Protein AF-A0A3N5NU29-F1 (afdb_monomer)

Secondary structure (DSSP, 8-state):
------PPPTTTT-EEEE---TTHHHHHHHHHHHTT-EEEEEE-TTT-SGGGGPSPEETTEEHHHHHH-TTEEEEE--TTSHHHHHHHHHHHHH-SEEEE-SSTTHHHHTT--HHHHHHH-TT-EEEE--SS-SSSTTTTS---HHHHHHHTTTTTTSS-TTT-S---SS-HHHHHHHHHHHHHHHHHHHHHHHHS-----------PPP-

Mean predicted aligned error: 6.23 Å

Foldseek 3Di:
DDPDPPPQFPQAPAEEEQQEAQFLRLQLQVVSLVSHYAYEYEAAPPCGHPQQPPDDDDPSGHPRCVVRHPSYDYDYADLQDPVSVVVVLVSLLSHQEYEYEDQACPVVVSVCDPVSSCVSPQNHEYEYEAQQFNDDDCSRPHRFLVVSCVVVCVQQVDDDPVVGRDDDPDSVLSVVSSVVRNVQSVVQVVVCVVPVGGYDYDTPDNPDDDD

Radius of gyration: 18.43 Å; Cα contacts (8 Å, |Δi|>4): 360; chains: 1; bounding box: 53×52×52 Å

Nearest PDB structures (foldseek):
  9br6-assembly1_A  TM=9.658E-01  e=1.787E-24  Homo sapiens
  9br7-assembly1_A  TM=9.680E-01  e=2.483E-23  Homo sapiens
  4hl6-assembly3_E  TM=9.775E-01  e=2.858E-22  Escherichia coli K-12
  1pt8-assembly1_B  TM=9.560E-01  e=5.102E-21  unclassified
  2vjn-assembly1_B  TM=9.572E-01  e=6.253E-20  Oxalobacter formigenes

Structure (mmCIF, N/CA/C/O backbone):
data_AF-A0A3N5NU29-F1
#
_entry.id   AF-A0A3N5NU29-F1
#
loop_
_atom_site.group_PDB
_atom_site.id
_atom_site.type_symbol
_atom_site.label_atom_id
_atom_site.label_alt_id
_atom_site.label_comp_id
_atom_site.label_asym_id
_atom_site.label_entity_id
_atom_site.label_seq_id
_atom_site.pdbx_PDB_ins_code
_atom_site.Cartn_x
_atom_site.Cartn_y
_atom_site.Cartn_z
_atom_site.occupancy
_atom_site.B_iso_or_equiv
_atom_site.auth_seq_id
_atom_site.auth_comp_id
_atom_site.auth_asym_id
_atom_site.auth_atom_id
_atom_site.pdbx_PDB_model_num
ATOM 1 N N . MET A 1 1 ? 16.295 -27.884 25.443 1.00 40.88 1 MET A N 1
ATOM 2 C CA . MET A 1 1 ? 16.156 -26.566 24.791 1.00 40.88 1 MET A CA 1
ATOM 3 C C . MET A 1 1 ? 14.750 -26.070 25.068 1.00 40.88 1 MET A C 1
ATOM 5 O O . MET A 1 1 ? 13.807 -26.567 24.472 1.00 40.88 1 MET A O 1
ATOM 9 N N . THR A 1 2 ? 14.586 -25.203 26.060 1.00 42.06 2 THR A N 1
ATOM 10 C CA . THR A 1 2 ? 13.304 -24.555 26.357 1.00 42.06 2 THR A CA 1
ATOM 11 C C . THR A 1 2 ? 13.006 -23.572 25.229 1.00 42.06 2 THR A C 1
ATOM 13 O O . THR A 1 2 ? 13.771 -22.629 25.041 1.00 42.06 2 THR A O 1
ATOM 16 N N . GLN A 1 3 ? 11.953 -23.815 24.443 1.00 43.44 3 GLN A N 1
ATOM 17 C CA . GLN A 1 3 ? 11.457 -22.819 23.495 1.00 43.44 3 GLN A CA 1
ATOM 18 C C . GLN A 1 3 ? 11.064 -21.578 24.295 1.00 43.44 3 GLN A C 1
ATOM 20 O O . GLN A 1 3 ? 10.175 -21.641 25.144 1.00 43.44 3 GLN A O 1
ATOM 25 N N . SER A 1 4 ? 11.755 -20.464 24.060 1.00 49.28 4 SER A N 1
ATOM 26 C CA . SER A 1 4 ? 11.263 -19.157 24.482 1.00 49.28 4 SER A CA 1
ATOM 27 C C . SER A 1 4 ? 9.854 -18.982 23.905 1.00 49.28 4 SER A C 1
ATOM 29 O O . SER A 1 4 ? 9.658 -19.335 22.737 1.00 49.28 4 SER A O 1
ATOM 31 N N . PRO A 1 5 ? 8.870 -18.481 24.677 1.00 52.72 5 PRO A N 1
ATOM 32 C CA . PRO A 1 5 ? 7.552 -18.189 24.131 1.00 52.72 5 PRO A CA 1
ATOM 33 C C . PRO A 1 5 ? 7.750 -17.306 22.903 1.00 52.72 5 PRO A C 1
ATOM 35 O O . PRO A 1 5 ? 8.470 -16.308 22.975 1.00 52.72 5 PRO A O 1
ATOM 38 N N . THR A 1 6 ? 7.205 -17.726 21.761 1.00 60.16 6 THR A N 1
ATOM 39 C CA . THR A 1 6 ? 7.324 -16.984 20.507 1.00 60.16 6 THR A CA 1
ATOM 40 C C . THR A 1 6 ? 6.703 -15.618 20.758 1.00 60.16 6 THR A C 1
ATOM 42 O O . THR A 1 6 ? 5.485 -15.508 20.895 1.00 60.16 6 THR A O 1
ATOM 45 N N . ALA A 1 7 ? 7.542 -14.599 20.947 1.00 69.25 7 ALA A N 1
ATOM 46 C CA . ALA A 1 7 ? 7.066 -13.254 21.211 1.00 69.25 7 ALA A CA 1
ATOM 47 C C . ALA A 1 7 ? 6.129 -12.861 20.065 1.00 69.25 7 ALA A C 1
ATOM 49 O O . ALA A 1 7 ? 6.466 -13.071 18.897 1.00 69.25 7 ALA A O 1
ATOM 50 N N . ALA A 1 8 ? 4.941 -12.354 20.403 1.00 83.12 8 ALA A N 1
ATOM 51 C CA . ALA A 1 8 ? 4.002 -11.865 19.406 1.00 83.12 8 ALA A CA 1
ATOM 52 C C . ALA A 1 8 ? 4.722 -10.863 18.489 1.00 83.12 8 ALA A C 1
ATOM 54 O O . ALA A 1 8 ? 5.505 -10.036 18.964 1.00 83.12 8 ALA A O 1
ATOM 55 N N . LEU A 1 9 ? 4.491 -10.965 17.178 1.00 93.69 9 LEU A N 1
ATOM 56 C CA . LEU A 1 9 ? 5.118 -10.066 16.213 1.00 93.69 9 LEU A CA 1
ATOM 57 C C . LEU A 1 9 ? 4.708 -8.605 16.494 1.00 93.69 9 LEU A C 1
ATOM 59 O O . LEU A 1 9 ? 3.601 -8.386 17.000 1.00 93.69 9 LEU A O 1
ATOM 63 N N . PRO A 1 10 ? 5.543 -7.604 16.153 1.00 94.50 10 PRO A N 1
ATOM 64 C CA . PRO A 1 10 ? 5.350 -6.220 16.593 1.00 94.50 10 PRO A CA 1
ATOM 65 C C . PRO A 1 10 ? 4.011 -5.577 16.213 1.00 94.50 10 PRO A C 1
ATOM 67 O O . PRO A 1 10 ? 3.555 -4.686 16.923 1.00 94.50 10 PRO A O 1
ATOM 70 N N . LEU A 1 11 ? 3.381 -6.009 15.114 1.00 96.56 11 LEU A N 1
ATOM 71 C CA . LEU A 1 11 ? 2.086 -5.492 14.655 1.00 96.56 11 LEU A CA 1
ATOM 72 C C . LEU A 1 11 ? 0.916 -6.444 14.934 1.00 96.56 11 LEU A C 1
ATOM 74 O O . LEU A 1 11 ? -0.165 -6.271 14.371 1.00 96.56 11 LEU A O 1
ATOM 78 N N . THR A 1 12 ? 1.104 -7.442 15.800 1.00 96.31 12 THR A N 1
ATOM 79 C CA . THR A 1 12 ? 0.014 -8.335 16.214 1.00 96.31 12 THR A CA 1
ATOM 80 C C . THR A 1 12 ? -1.141 -7.517 16.793 1.00 96.31 12 THR A C 1
ATOM 82 O O . THR A 1 12 ? -0.951 -6.715 17.705 1.00 96.31 12 THR A O 1
ATOM 85 N N . GLY A 1 13 ? -2.348 -7.735 16.265 1.00 94.75 13 GLY A N 1
ATOM 86 C CA . GLY A 1 13 ? -3.557 -7.002 16.652 1.00 94.75 13 GLY A CA 1
ATOM 87 C C . GLY A 1 13 ? -3.849 -5.756 15.810 1.00 94.75 13 GLY A C 1
ATOM 88 O O . GLY A 1 13 ? -4.929 -5.194 15.956 1.00 94.75 13 GLY A O 1
ATOM 89 N N . LEU A 1 14 ? -2.946 -5.351 14.909 1.00 96.44 14 LEU A N 1
ATOM 90 C CA . LEU A 1 14 ? -3.200 -4.288 13.936 1.00 96.44 14 LEU A CA 1
ATOM 91 C C . LEU A 1 14 ? -3.999 -4.836 12.747 1.00 96.44 14 LEU A C 1
ATOM 93 O O . LEU A 1 14 ? -3.547 -5.781 12.098 1.00 96.44 14 LEU A O 1
ATOM 97 N N . ARG A 1 15 ? -5.136 -4.221 12.408 1.00 98.44 15 ARG A N 1
ATOM 98 C CA . ARG A 1 15 ? -5.937 -4.584 11.223 1.00 98.44 15 ARG A CA 1
ATOM 99 C C . ARG A 1 15 ? -5.761 -3.585 10.081 1.00 98.44 15 ARG A C 1
ATOM 101 O O . ARG A 1 15 ? -6.006 -2.389 10.247 1.00 98.44 15 ARG A O 1
ATOM 108 N N . VAL A 1 16 ? -5.403 -4.084 8.899 1.00 98.69 16 VAL A N 1
ATOM 109 C CA . VAL A 1 16 ? -5.147 -3.291 7.689 1.00 98.69 16 VAL A CA 1
ATOM 110 C C . VAL A 1 16 ? -6.130 -3.675 6.585 1.00 98.69 16 VAL A C 1
ATOM 112 O O . VAL A 1 16 ? -6.195 -4.838 6.183 1.00 98.69 16 VAL A O 1
ATOM 115 N N . LEU A 1 17 ? -6.854 -2.689 6.057 1.00 98.56 17 LEU A N 1
ATOM 116 C CA . LEU A 1 17 ? -7.616 -2.822 4.817 1.00 98.56 17 LEU A CA 1
ATOM 117 C C . LEU A 1 17 ? -6.718 -2.463 3.637 1.00 98.56 17 LEU A C 1
ATOM 119 O O . LEU A 1 17 ? -6.228 -1.338 3.528 1.00 98.56 17 LEU A O 1
ATOM 123 N N . ASP A 1 18 ? -6.499 -3.434 2.763 1.00 98.62 18 ASP A N 1
ATOM 124 C CA . ASP A 1 18 ? -5.635 -3.330 1.598 1.00 98.62 18 ASP A CA 1
ATOM 125 C C . ASP A 1 18 ? -6.491 -3.222 0.328 1.00 98.62 18 ASP A C 1
ATOM 127 O O . ASP A 1 18 ? -6.947 -4.228 -0.209 1.00 98.62 18 ASP A O 1
ATOM 131 N N . PHE A 1 19 ? -6.695 -1.999 -0.163 1.00 97.50 19 PHE A N 1
ATOM 132 C CA . PHE A 1 19 ? -7.342 -1.726 -1.455 1.00 97.50 19 PHE A CA 1
ATOM 133 C C . PHE A 1 19 ? -6.330 -1.605 -2.599 1.00 97.50 19 PHE A C 1
ATOM 135 O O . PHE A 1 19 ? -6.629 -1.078 -3.674 1.00 97.50 19 PHE A O 1
ATOM 142 N N . THR A 1 20 ? -5.085 -1.993 -2.352 1.00 97.56 20 THR A N 1
ATOM 143 C CA . THR A 1 20 ? -3.997 -1.714 -3.271 1.00 97.56 20 THR A CA 1
ATOM 144 C C . THR A 1 20 ? -3.896 -2.757 -4.373 1.00 97.56 20 THR A C 1
ATOM 146 O O . THR A 1 20 ? -4.345 -3.898 -4.232 1.00 97.56 20 THR A O 1
ATOM 149 N N . ARG A 1 21 ? -3.276 -2.357 -5.484 1.00 95.38 21 ARG A N 1
ATOM 150 C CA . ARG A 1 21 ? -3.055 -3.185 -6.674 1.00 95.38 21 ARG A CA 1
ATOM 151 C C . ARG A 1 21 ? -1.628 -3.048 -7.193 1.00 95.38 21 ARG A C 1
ATOM 153 O O . ARG A 1 21 ? -0.938 -2.075 -6.871 1.00 95.38 21 ARG A O 1
ATOM 160 N N . VAL A 1 22 ? -1.201 -3.973 -8.045 1.00 95.38 22 VAL A N 1
ATOM 161 C CA . VAL A 1 22 ? 0.108 -3.937 -8.718 1.00 95.38 22 VAL A CA 1
ATOM 162 C C . VAL A 1 22 ? 1.278 -4.184 -7.760 1.00 95.38 22 VAL A C 1
ATOM 164 O O . VAL A 1 22 ? 1.517 -5.332 -7.399 1.00 95.38 22 VAL A O 1
ATOM 167 N N . LEU A 1 23 ? 2.030 -3.157 -7.349 1.00 96.56 23 LEU A N 1
ATOM 168 C CA . LEU A 1 23 ? 3.301 -3.369 -6.645 1.00 96.56 23 LEU A CA 1
ATOM 169 C C . LEU A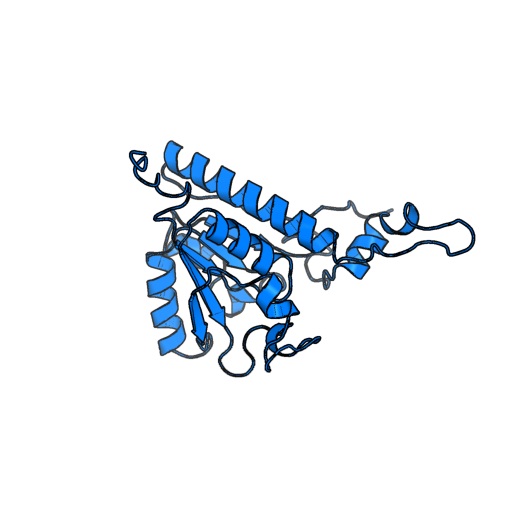 1 23 ? 3.484 -2.511 -5.396 1.00 96.56 23 LEU A C 1
ATOM 171 O O . LEU A 1 23 ? 3.584 -3.064 -4.305 1.00 96.56 23 LEU A O 1
ATOM 175 N N . ALA A 1 24 ? 3.519 -1.181 -5.526 1.00 96.50 24 ALA A N 1
ATOM 176 C CA . ALA A 1 24 ? 3.899 -0.304 -4.412 1.00 96.50 24 ALA A CA 1
ATOM 177 C C . ALA A 1 24 ? 3.011 -0.490 -3.169 1.00 96.50 24 ALA A C 1
ATOM 179 O O . ALA A 1 24 ? 3.500 -0.639 -2.050 1.00 96.50 24 ALA A O 1
ATOM 180 N N . GLY A 1 25 ? 1.693 -0.513 -3.368 1.00 97.56 25 GLY A N 1
ATOM 181 C CA . GLY A 1 25 ? 0.751 -0.758 -2.284 1.00 97.56 25 GLY A CA 1
ATOM 182 C C . GLY A 1 25 ? 0.769 -2.206 -1.786 1.00 97.56 25 GLY A C 1
ATOM 183 O O . GLY A 1 25 ? 0.946 -2.394 -0.580 1.00 97.56 25 GLY A O 1
ATOM 184 N N . PRO A 1 26 ? 0.697 -3.229 -2.667 1.00 98.44 26 PRO A N 1
ATOM 185 C CA . PRO A 1 26 ? 0.719 -4.614 -2.217 1.00 98.44 26 PRO A CA 1
ATOM 186 C C . PRO A 1 26 ? 1.984 -4.981 -1.442 1.00 98.44 26 PRO A C 1
ATOM 188 O O . PRO A 1 26 ? 1.888 -5.681 -0.436 1.00 98.44 26 PRO A O 1
ATOM 191 N N . MET A 1 27 ? 3.146 -4.464 -1.850 1.00 98.50 27 MET A N 1
ATOM 192 C CA . MET A 1 27 ? 4.401 -4.636 -1.121 1.00 98.50 27 MET A CA 1
ATOM 193 C C . MET A 1 27 ? 4.350 -3.962 0.255 1.00 98.50 27 MET A C 1
ATOM 195 O O . MET A 1 27 ? 4.791 -4.562 1.231 1.00 98.50 27 MET A O 1
ATOM 199 N N . CYS A 1 28 ? 3.788 -2.752 0.359 1.00 98.56 28 CYS A N 1
ATOM 200 C CA . CYS A 1 28 ? 3.625 -2.060 1.640 1.00 98.56 28 CYS A CA 1
ATOM 201 C C . CYS A 1 28 ? 2.802 -2.900 2.626 1.00 98.56 28 CYS A C 1
ATOM 203 O O . CYS A 1 28 ? 3.257 -3.183 3.735 1.00 98.56 28 CYS A O 1
ATOM 205 N N . THR A 1 29 ? 1.619 -3.356 2.217 1.00 98.75 29 THR A N 1
ATOM 206 C CA . THR A 1 29 ? 0.726 -4.125 3.095 1.00 98.75 29 THR A CA 1
ATOM 207 C C . THR A 1 29 ? 1.257 -5.526 3.376 1.00 98.75 29 THR A C 1
ATOM 209 O O . THR A 1 29 ? 1.107 -6.015 4.491 1.00 98.75 29 THR A O 1
ATOM 212 N N . MET A 1 30 ? 1.950 -6.153 2.421 1.00 98.75 30 MET A N 1
ATOM 213 C CA . MET A 1 30 ? 2.655 -7.416 2.649 1.00 98.75 30 MET A CA 1
ATOM 214 C C . MET A 1 30 ? 3.721 -7.275 3.738 1.00 98.75 30 MET A C 1
ATOM 216 O O . MET A 1 30 ? 3.775 -8.114 4.629 1.00 98.75 30 MET A O 1
ATOM 220 N N . LEU A 1 31 ? 4.536 -6.215 3.709 1.00 98.62 31 LEU A N 1
ATOM 221 C CA . LEU A 1 31 ? 5.552 -5.981 4.741 1.00 98.62 31 LEU A CA 1
ATOM 222 C C . LEU A 1 31 ? 4.920 -5.742 6.121 1.00 98.62 31 LEU A C 1
ATOM 224 O O . LEU A 1 31 ? 5.449 -6.216 7.123 1.00 98.62 31 LEU A O 1
ATOM 228 N N . LEU A 1 32 ? 3.769 -5.063 6.193 1.00 98.62 32 LEU A N 1
ATOM 229 C CA . LEU A 1 32 ? 2.999 -4.955 7.441 1.00 98.62 32 LEU A CA 1
ATOM 230 C C . LEU A 1 32 ? 2.514 -6.332 7.929 1.00 98.62 32 LEU A C 1
ATOM 232 O O . LEU A 1 32 ? 2.602 -6.622 9.122 1.00 98.62 32 LEU A O 1
ATOM 236 N N . GLY A 1 33 ? 2.056 -7.192 7.016 1.00 98.44 33 GLY A N 1
ATOM 237 C CA . GLY A 1 33 ? 1.662 -8.571 7.316 1.00 98.44 33 GLY A CA 1
ATOM 238 C C . GLY A 1 33 ? 2.830 -9.437 7.794 1.00 98.44 33 GLY A C 1
ATOM 239 O O . GLY A 1 33 ? 2.693 -10.160 8.777 1.00 98.44 33 GLY A O 1
ATOM 240 N N . ASP A 1 34 ? 4.007 -9.301 7.175 1.00 98.19 34 ASP A N 1
ATOM 241 C CA . ASP A 1 34 ? 5.251 -9.956 7.610 1.00 98.19 34 ASP A CA 1
ATOM 242 C C . ASP A 1 34 ? 5.644 -9.543 9.045 1.00 98.19 34 ASP A C 1
ATOM 244 O O . ASP A 1 34 ? 6.246 -10.325 9.778 1.00 98.19 34 ASP A O 1
ATOM 248 N N . MET A 1 35 ? 5.263 -8.333 9.474 1.00 98.06 35 MET A N 1
ATOM 249 C CA . MET A 1 35 ? 5.446 -7.828 10.842 1.00 98.06 35 MET A CA 1
ATOM 250 C C . MET A 1 35 ? 4.282 -8.167 11.795 1.00 98.06 35 MET A C 1
ATOM 252 O O . MET A 1 35 ? 4.286 -7.715 12.942 1.00 98.06 35 MET A O 1
ATOM 256 N N . GLY A 1 36 ? 3.307 -8.971 11.357 1.00 97.69 36 GLY A N 1
ATOM 257 C CA . GLY A 1 36 ? 2.234 -9.525 12.189 1.00 97.69 36 GLY A CA 1
ATOM 258 C C . GLY A 1 36 ? 0.868 -8.849 12.080 1.00 97.69 36 GLY A C 1
ATOM 259 O O . GLY A 1 36 ? -0.042 -9.240 12.811 1.00 97.69 36 GLY A O 1
ATOM 260 N N . ALA A 1 37 ? 0.700 -7.857 11.203 1.00 98.38 37 ALA A N 1
ATOM 261 C CA . ALA A 1 37 ? -0.599 -7.220 11.003 1.00 98.38 37 ALA A CA 1
ATOM 262 C C . ALA A 1 37 ? -1.589 -8.161 10.291 1.00 98.38 37 ALA A C 1
ATOM 264 O O . ALA A 1 37 ? -1.222 -8.920 9.392 1.00 98.38 37 ALA A O 1
ATOM 265 N N . GLU A 1 38 ? -2.870 -8.077 10.643 1.00 98.62 38 GLU A N 1
ATOM 266 C CA . GLU A 1 38 ? -3.941 -8.728 9.892 1.00 98.62 38 GLU A CA 1
ATOM 267 C C . GLU A 1 38 ? -4.240 -7.917 8.630 1.00 98.62 38 GLU A C 1
ATOM 269 O O . GLU A 1 38 ? -4.809 -6.827 8.704 1.00 98.62 38 GLU A O 1
ATOM 274 N N . ILE A 1 39 ? -3.883 -8.460 7.466 1.00 98.81 39 ILE A N 1
ATOM 275 C CA . ILE A 1 39 ? -4.137 -7.814 6.177 1.00 98.81 39 ILE A CA 1
ATOM 276 C C . ILE A 1 39 ? -5.389 -8.406 5.529 1.00 98.81 39 ILE A C 1
ATOM 278 O O . ILE A 1 39 ? -5.437 -9.606 5.238 1.00 98.81 39 ILE A O 1
ATOM 282 N N . ILE A 1 40 ? -6.377 -7.555 5.259 1.00 98.69 40 ILE A N 1
ATOM 283 C CA . ILE A 1 40 ? -7.594 -7.888 4.512 1.00 98.69 40 ILE A CA 1
ATOM 284 C C . ILE A 1 40 ? -7.518 -7.177 3.160 1.00 98.69 40 ILE A C 1
ATOM 286 O O . ILE A 1 40 ? -7.749 -5.972 3.069 1.00 98.69 40 ILE A O 1
ATOM 290 N N . LYS A 1 41 ? -7.163 -7.923 2.113 1.00 98.62 41 LYS A N 1
ATOM 291 C CA . LYS A 1 41 ? -7.101 -7.433 0.736 1.00 98.62 41 LYS A CA 1
ATOM 292 C C . LYS A 1 41 ? -8.496 -7.421 0.126 1.00 98.62 41 LYS A C 1
ATOM 294 O O . LYS A 1 41 ? -9.122 -8.472 0.001 1.00 98.62 41 LYS A O 1
ATOM 299 N N . ILE A 1 42 ? -8.953 -6.228 -0.236 1.00 98.00 42 ILE A N 1
ATOM 300 C CA . ILE A 1 42 ? -10.236 -5.986 -0.887 1.00 98.00 42 ILE A CA 1
ATOM 301 C C . ILE A 1 42 ? -10.004 -5.998 -2.392 1.00 98.00 42 ILE A C 1
ATOM 303 O O . ILE A 1 42 ? -9.245 -5.184 -2.919 1.00 98.00 42 ILE A O 1
ATOM 307 N N . GLU A 1 43 ? -10.643 -6.935 -3.079 1.00 97.06 43 GLU A N 1
ATOM 308 C CA . GLU A 1 43 ? -10.447 -7.164 -4.507 1.00 97.06 43 GLU A CA 1
ATOM 309 C C . GLU A 1 43 ? -11.738 -6.956 -5.300 1.00 97.06 43 GLU A C 1
ATOM 311 O O . GLU A 1 43 ? -12.844 -7.141 -4.783 1.00 97.06 43 GLU A O 1
ATOM 316 N N . ASP A 1 44 ? -11.587 -6.560 -6.565 1.00 93.31 44 ASP A N 1
ATOM 317 C CA . ASP A 1 44 ? -12.710 -6.472 -7.493 1.00 93.31 44 ASP A CA 1
ATOM 318 C C . ASP A 1 44 ? -13.258 -7.887 -7.777 1.00 93.31 44 ASP A C 1
ATOM 320 O O . ASP A 1 44 ? -12.465 -8.789 -8.055 1.00 93.31 44 ASP A O 1
ATOM 324 N N . PRO A 1 45 ? -14.581 -8.127 -7.699 1.00 94.25 45 PRO A N 1
ATOM 325 C CA . PRO A 1 45 ? -15.137 -9.462 -7.916 1.00 94.25 45 PRO A CA 1
ATOM 326 C C . PRO A 1 45 ? -14.978 -10.021 -9.328 1.00 94.25 45 PRO A C 1
ATOM 328 O O . PRO A 1 45 ? -15.080 -11.237 -9.488 1.00 94.25 45 PRO A O 1
ATOM 331 N N . ALA A 1 46 ? -14.785 -9.172 -10.339 1.00 91.81 46 ALA A N 1
ATOM 332 C CA . ALA A 1 46 ? -14.621 -9.622 -11.714 1.00 91.81 46 ALA A CA 1
ATOM 333 C C . ALA A 1 46 ? -13.184 -10.090 -11.966 1.00 91.81 46 ALA A C 1
ATOM 335 O O . ALA A 1 46 ? -12.972 -11.237 -12.354 1.00 91.81 46 ALA A O 1
ATOM 336 N N . ASP A 1 47 ? -12.210 -9.219 -11.698 1.00 89.44 47 ASP A N 1
ATOM 337 C CA . ASP A 1 47 ? -10.825 -9.426 -12.147 1.00 89.44 47 ASP A CA 1
ATOM 338 C C . ASP A 1 47 ? -9.817 -9.580 -10.993 1.00 89.44 47 ASP A C 1
ATOM 340 O O . ASP A 1 47 ? -8.711 -1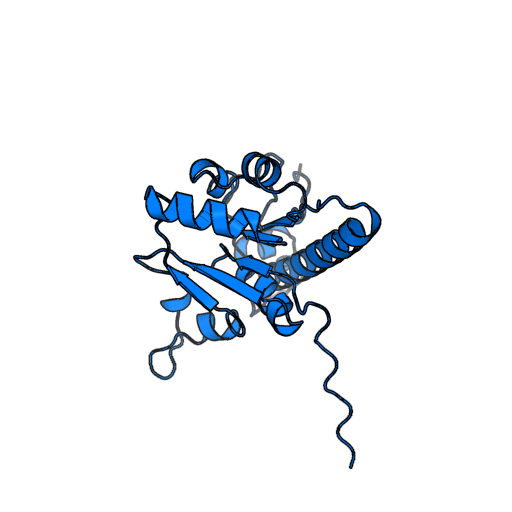0.096 -11.174 1.00 89.44 47 ASP A O 1
ATOM 344 N N . GLY A 1 48 ? -10.192 -9.167 -9.782 1.00 94.75 48 GLY A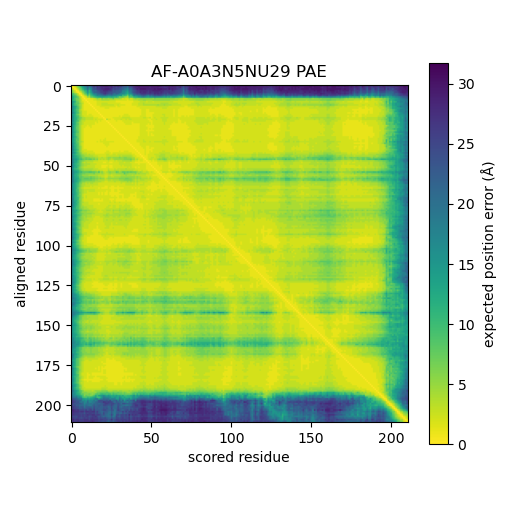 N 1
ATOM 345 C CA . GLY A 1 48 ? -9.300 -9.096 -8.632 1.00 94.75 48 GLY A CA 1
ATOM 346 C C . GLY A 1 48 ? -8.171 -8.072 -8.797 1.00 94.75 48 GLY A C 1
ATOM 347 O O . GLY A 1 48 ? -8.349 -7.000 -9.372 1.00 94.75 48 GLY A O 1
ATOM 348 N N . ASP A 1 49 ? -6.999 -8.366 -8.232 1.00 96.12 49 ASP A N 1
ATOM 349 C CA . ASP A 1 49 ? -5.763 -7.626 -8.515 1.00 96.12 49 ASP A CA 1
ATOM 350 C C . ASP A 1 49 ? -5.224 -7.954 -9.917 1.00 96.12 49 ASP A C 1
ATOM 352 O O . ASP A 1 49 ? -5.003 -9.125 -10.232 1.00 96.12 49 ASP A O 1
ATOM 356 N N . ASP A 1 50 ? -4.913 -6.921 -10.709 1.00 94.81 50 ASP A N 1
ATOM 357 C CA . ASP A 1 50 ? -4.359 -7.028 -12.070 1.00 94.81 50 ASP A CA 1
ATOM 358 C C . ASP A 1 50 ? -3.194 -8.034 -12.169 1.00 94.81 50 ASP A C 1
ATOM 360 O O . ASP A 1 50 ? -3.061 -8.772 -13.149 1.00 94.81 50 ASP A O 1
ATOM 364 N N . THR A 1 51 ? -2.357 -8.110 -11.128 1.00 96.19 51 THR A N 1
ATOM 365 C CA . THR A 1 51 ? -1.172 -8.980 -11.108 1.00 96.19 51 THR A CA 1
ATOM 366 C C . THR A 1 51 ? -1.503 -10.462 -11.091 1.00 96.19 51 THR A C 1
ATOM 368 O O . THR A 1 51 ? -0.643 -11.261 -11.455 1.00 96.19 51 THR A O 1
ATOM 371 N N . ARG A 1 52 ? -2.735 -10.865 -10.753 1.00 96.12 52 ARG A N 1
ATOM 372 C CA . ARG A 1 52 ? -3.184 -12.263 -10.867 1.00 96.12 52 ARG A CA 1
ATOM 373 C C . ARG A 1 52 ? -3.085 -12.777 -12.302 1.00 96.12 52 ARG A C 1
ATOM 375 O O . ARG A 1 52 ? -2.793 -13.955 -12.494 1.00 96.12 52 ARG A O 1
ATOM 382 N N . GLY A 1 53 ? -3.279 -11.897 -13.285 1.00 95.38 53 GLY A N 1
ATOM 383 C CA . GLY A 1 53 ? -3.163 -12.200 -14.712 1.00 95.38 53 GLY A CA 1
ATOM 384 C C . GLY A 1 53 ? -1.767 -11.978 -15.300 1.00 95.38 53 GLY A C 1
ATOM 385 O O . GLY A 1 53 ? -1.586 -12.156 -16.503 1.00 95.38 53 GLY A O 1
ATOM 386 N N . TRP A 1 54 ? -0.775 -11.564 -14.505 1.00 94.88 54 TRP A N 1
ATOM 387 C CA . TRP A 1 54 ? 0.557 -11.224 -15.014 1.00 94.88 54 TRP A CA 1
ATOM 388 C C . TRP A 1 54 ? 1.527 -12.389 -14.846 1.00 94.88 54 TRP A C 1
ATOM 390 O O . TRP A 1 54 ? 1.698 -12.913 -13.749 1.00 94.88 54 TRP A O 1
ATOM 400 N N . GLY A 1 55 ? 2.198 -12.778 -15.930 1.00 92.56 55 GLY A N 1
ATOM 401 C CA . GLY A 1 55 ? 3.218 -13.822 -15.887 1.00 92.56 55 GLY A CA 1
ATOM 402 C C . GLY A 1 55 ? 4.519 -13.394 -15.177 1.00 92.56 55 GLY A C 1
ATOM 403 O O . GLY A 1 55 ? 4.718 -12.210 -14.898 1.00 92.56 55 GLY A O 1
ATOM 404 N N . PRO A 1 56 ? 5.441 -14.343 -14.934 1.00 95.25 56 PRO A N 1
ATOM 405 C CA . PRO A 1 56 ? 5.314 -15.763 -15.268 1.00 95.25 56 PRO A CA 1
ATOM 406 C C . PRO A 1 56 ? 4.346 -16.514 -14.334 1.00 95.25 56 PRO A C 1
ATOM 408 O O . PRO A 1 56 ? 3.988 -16.031 -13.261 1.00 95.25 56 PRO A O 1
ATOM 411 N N . PHE A 1 57 ? 3.897 -17.697 -14.767 1.00 97.06 57 PHE A N 1
ATOM 412 C CA . PHE A 1 57 ? 2.958 -18.539 -14.020 1.00 97.06 57 PHE A CA 1
ATOM 413 C C . PHE A 1 57 ? 3.625 -19.835 -13.560 1.00 97.06 57 PHE A C 1
ATOM 415 O O . PHE A 1 57 ? 4.310 -20.494 -14.340 1.00 97.06 57 PHE A O 1
ATOM 422 N N . VAL A 1 58 ? 3.377 -20.233 -12.312 1.00 96.94 58 VAL A N 1
ATOM 423 C CA . VAL A 1 58 ? 3.808 -21.519 -11.746 1.00 96.94 58 VAL A CA 1
ATOM 424 C C . VAL A 1 58 ? 2.600 -22.192 -11.106 1.00 96.94 58 VAL A C 1
ATOM 426 O O . VAL A 1 58 ? 1.953 -21.624 -10.232 1.00 96.94 58 VAL A O 1
ATOM 429 N N . GLY A 1 59 ? 2.261 -23.398 -11.569 1.00 94.88 59 GLY A N 1
ATOM 430 C CA . GLY A 1 59 ? 1.098 -24.138 -11.063 1.00 94.88 59 GLY A CA 1
ATOM 431 C C . GLY A 1 59 ? -0.240 -23.408 -11.253 1.00 94.88 59 GLY A C 1
ATOM 432 O O . GLY A 1 59 ? -1.121 -23.545 -10.414 1.00 94.88 59 GLY A O 1
ATOM 433 N N . GLY A 1 60 ? -0.372 -22.593 -12.307 1.00 93.94 60 GLY A N 1
ATOM 434 C CA . GLY A 1 60 ? -1.563 -21.770 -12.567 1.00 93.94 60 GLY A CA 1
ATOM 435 C C . GLY A 1 60 ? -1.615 -20.452 -11.786 1.00 93.94 60 GLY A C 1
ATOM 436 O O . GLY A 1 60 ? -2.526 -19.658 -12.001 1.00 93.94 60 GLY A O 1
ATOM 437 N N . TRP A 1 61 ? -0.630 -20.182 -10.927 1.00 94.00 61 TRP A N 1
ATOM 438 C CA . TRP A 1 61 ? -0.551 -18.953 -10.142 1.00 94.00 61 TRP A CA 1
ATOM 439 C C . TRP A 1 61 ? 0.458 -17.979 -10.734 1.00 94.00 61 TRP A C 1
ATOM 441 O O . TRP A 1 61 ? 1.575 -18.371 -11.071 1.00 94.00 61 TRP A O 1
ATOM 451 N N . SER A 1 62 ? 0.091 -16.699 -10.811 1.00 97.44 62 SER A N 1
ATOM 452 C CA . SER A 1 62 ? 1.047 -15.636 -11.122 1.00 97.44 62 SER A CA 1
ATOM 453 C C . SER A 1 62 ? 2.124 -15.563 -10.041 1.00 97.44 62 SER A C 1
ATOM 455 O O . SER A 1 62 ? 1.830 -15.322 -8.866 1.00 97.44 62 SER A O 1
ATOM 457 N N . THR A 1 63 ? 3.391 -15.697 -10.434 1.00 96.75 63 THR A N 1
ATOM 458 C CA . THR A 1 63 ? 4.509 -15.480 -9.507 1.00 96.75 63 THR A CA 1
ATOM 459 C C . THR A 1 63 ? 4.616 -14.017 -9.097 1.00 96.75 63 THR A C 1
ATOM 461 O O . THR A 1 63 ? 5.110 -13.731 -8.009 1.00 96.75 63 THR A O 1
ATOM 464 N N . TYR A 1 64 ? 4.135 -13.089 -9.933 1.00 96.69 64 TYR A N 1
ATOM 465 C CA . TYR A 1 64 ? 4.078 -11.671 -9.596 1.00 96.69 64 TYR A CA 1
ATOM 466 C C . TYR A 1 64 ? 3.134 -11.457 -8.416 1.00 96.69 64 TYR A C 1
ATOM 468 O O . TYR A 1 64 ? 3.561 -10.947 -7.380 1.00 96.69 64 TYR A O 1
ATOM 476 N N . PHE A 1 65 ? 1.885 -11.920 -8.531 1.00 97.19 65 PHE A N 1
ATOM 477 C CA . PHE A 1 65 ? 0.903 -11.803 -7.455 1.00 97.19 65 PHE A CA 1
ATOM 478 C C . PHE A 1 65 ? 1.428 -12.430 -6.158 1.00 97.19 65 PHE A C 1
ATOM 480 O O . PHE A 1 65 ? 1.384 -11.795 -5.102 1.00 97.19 65 PHE A O 1
ATOM 487 N N . LEU A 1 66 ? 1.986 -13.644 -6.242 1.00 95.88 66 LEU A N 1
ATOM 488 C CA . LEU A 1 66 ? 2.540 -14.351 -5.083 1.00 95.88 66 LEU A CA 1
ATOM 489 C C . LEU A 1 66 ? 3.721 -13.613 -4.435 1.00 95.88 66 LEU A C 1
ATOM 491 O O . LEU A 1 66 ? 3.874 -13.674 -3.215 1.00 95.88 66 LEU A O 1
ATOM 495 N N . SER A 1 67 ? 4.531 -12.890 -5.214 1.00 96.06 67 SER A N 1
ATOM 496 C CA . SER A 1 67 ? 5.713 -12.191 -4.693 1.00 96.06 67 SER A CA 1
ATOM 497 C C . SER A 1 67 ? 5.380 -11.035 -3.742 1.00 96.06 67 SER A C 1
ATOM 499 O O . SER A 1 67 ? 6.203 -10.715 -2.881 1.00 96.06 67 SER A O 1
ATOM 501 N N . VAL A 1 68 ? 4.178 -10.449 -3.860 1.00 97.31 68 VAL A N 1
ATOM 502 C CA . VAL A 1 68 ? 3.764 -9.244 -3.113 1.00 97.31 68 VAL A CA 1
ATOM 503 C C . VAL A 1 68 ? 2.430 -9.362 -2.366 1.00 97.31 68 VAL A C 1
ATOM 505 O O . VAL A 1 68 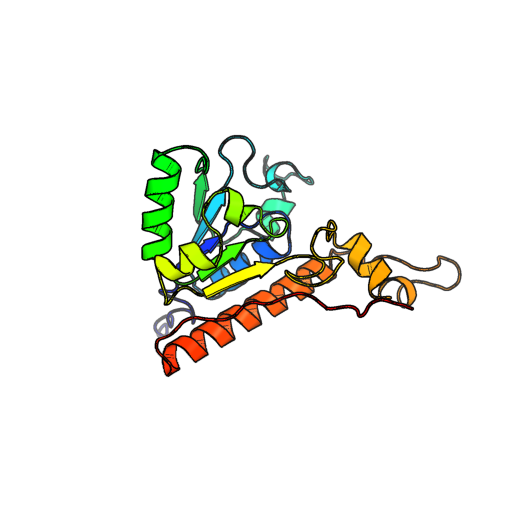? 1.893 -8.361 -1.892 1.00 97.31 68 VAL A O 1
ATOM 508 N N . ASN A 1 69 ? 1.876 -10.573 -2.227 1.00 98.06 69 ASN A N 1
ATOM 509 C CA . ASN A 1 69 ? 0.592 -10.793 -1.541 1.00 98.06 69 ASN A CA 1
ATOM 510 C C . ASN A 1 69 ? 0.584 -11.937 -0.508 1.00 98.06 69 ASN A C 1
ATOM 512 O O . ASN A 1 69 ? -0.491 -12.378 -0.100 1.00 98.06 69 ASN A O 1
ATOM 516 N N . ARG A 1 70 ? 1.746 -12.408 -0.032 1.00 97.25 70 ARG A N 1
ATOM 517 C CA . ARG A 1 70 ? 1.793 -13.324 1.129 1.00 97.25 70 ARG A CA 1
ATOM 518 C C . ARG A 1 70 ? 1.249 -12.649 2.398 1.00 97.25 70 ARG A C 1
ATOM 520 O O . ARG A 1 70 ? 1.266 -11.425 2.501 1.00 97.25 70 ARG A O 1
ATOM 527 N N . ASN A 1 71 ? 0.800 -13.457 3.362 1.00 97.50 71 ASN A N 1
ATOM 528 C CA . ASN A 1 71 ? 0.240 -13.019 4.652 1.00 97.50 71 ASN A CA 1
ATOM 529 C C . ASN A 1 71 ? -1.053 -12.181 4.561 1.00 97.50 71 ASN A C 1
ATOM 531 O O . ASN A 1 71 ? -1.412 -11.486 5.510 1.00 97.50 71 ASN A O 1
ATOM 535 N N . LYS A 1 72 ? -1.787 -12.274 3.443 1.00 98.50 72 LYS A N 1
ATOM 536 C CA . LYS A 1 72 ? -3.059 -11.566 3.237 1.00 98.50 72 LYS A CA 1
ATOM 537 C C . LYS A 1 72 ? -4.245 -12.520 3.196 1.00 98.50 72 LYS A C 1
ATOM 539 O O . LYS A 1 72 ? -4.178 -13.582 2.579 1.00 98.50 72 LYS A O 1
ATOM 544 N N . LYS A 1 73 ? -5.358 -12.099 3.794 1.00 98.19 73 LYS A N 1
ATOM 545 C CA . LYS A 1 73 ? -6.690 -12.667 3.553 1.00 98.19 73 LYS A CA 1
ATOM 546 C C . LYS A 1 73 ? -7.313 -11.895 2.395 1.00 98.19 73 LYS A C 1
ATOM 548 O O . LYS A 1 73 ? -7.315 -10.670 2.430 1.00 98.19 73 LYS A O 1
ATOM 553 N N . SER A 1 74 ? -7.810 -12.585 1.376 1.00 96.69 74 SER A N 1
ATOM 554 C CA . SER A 1 74 ? -8.455 -11.958 0.216 1.00 96.69 74 SER A CA 1
ATOM 555 C C . SER A 1 74 ? -9.973 -12.053 0.341 1.00 96.69 74 SER A C 1
ATOM 557 O O . SER A 1 74 ? -10.496 -13.102 0.723 1.00 96.69 74 SER A O 1
ATOM 559 N N . VAL A 1 75 ? -10.669 -10.960 0.033 1.00 97.12 75 VAL A N 1
ATOM 560 C CA . VAL A 1 75 ? -12.126 -10.910 -0.090 1.00 97.12 75 VAL A CA 1
ATOM 561 C C . VAL A 1 75 ? -12.505 -10.075 -1.311 1.00 97.12 75 VAL A C 1
ATOM 563 O O . VAL A 1 75 ? -12.019 -8.961 -1.498 1.00 97.12 75 VAL A O 1
ATOM 566 N N . ALA A 1 76 ? -13.385 -10.622 -2.146 1.00 96.81 76 ALA A N 1
ATOM 567 C CA . ALA A 1 76 ? -13.953 -9.913 -3.282 1.00 96.81 76 ALA A CA 1
ATOM 568 C C . ALA A 1 76 ? -15.185 -9.114 -2.832 1.00 96.81 76 ALA A C 1
ATOM 570 O O . ALA A 1 76 ? -16.123 -9.698 -2.286 1.00 96.81 76 ALA A O 1
ATOM 571 N N . ILE A 1 77 ? -15.190 -7.795 -3.045 1.00 95.25 77 ILE A N 1
ATOM 572 C CA . ILE A 1 77 ? -16.305 -6.916 -2.656 1.00 95.25 77 ILE A CA 1
ATOM 573 C C . ILE A 1 77 ? -16.625 -5.950 -3.796 1.00 95.25 77 ILE A C 1
ATOM 575 O O . ILE A 1 77 ? -15.782 -5.151 -4.198 1.00 95.25 77 ILE A O 1
ATOM 579 N N . ASP A 1 78 ? -17.874 -5.961 -4.271 1.00 93.44 78 ASP A N 1
ATOM 580 C CA . ASP A 1 78 ? -18.351 -4.932 -5.197 1.00 93.44 78 ASP A CA 1
ATOM 581 C C . ASP A 1 78 ? -18.637 -3.622 -4.447 1.00 93.44 78 ASP A C 1
ATOM 583 O O . ASP A 1 78 ? -19.665 -3.469 -3.780 1.00 93.44 78 ASP A O 1
ATOM 587 N N . LEU A 1 79 ? -17.743 -2.647 -4.621 1.00 89.88 79 LEU A N 1
ATOM 588 C CA . LEU A 1 79 ? -17.802 -1.307 -4.020 1.00 89.88 79 LEU A CA 1
ATOM 589 C C . LEU A 1 79 ? -19.004 -0.466 -4.495 1.00 89.88 79 LEU A C 1
ATOM 591 O O . LEU A 1 79 ? -19.316 0.586 -3.920 1.00 89.88 79 LEU A O 1
ATOM 595 N N . LYS A 1 80 ? -19.666 -0.881 -5.579 1.00 89.75 80 LYS A N 1
ATOM 596 C CA . LYS A 1 80 ? -20.831 -0.195 -6.153 1.00 89.75 80 LYS A CA 1
ATOM 597 C C . LYS A 1 80 ? -22.147 -0.747 -5.611 1.00 89.75 80 LYS A C 1
ATOM 599 O O . LYS A 1 80 ? -23.148 -0.032 -5.657 1.00 89.75 80 LYS A O 1
ATOM 604 N N . SER A 1 81 ? -22.140 -1.966 -5.078 1.00 93.69 81 SER A N 1
ATOM 605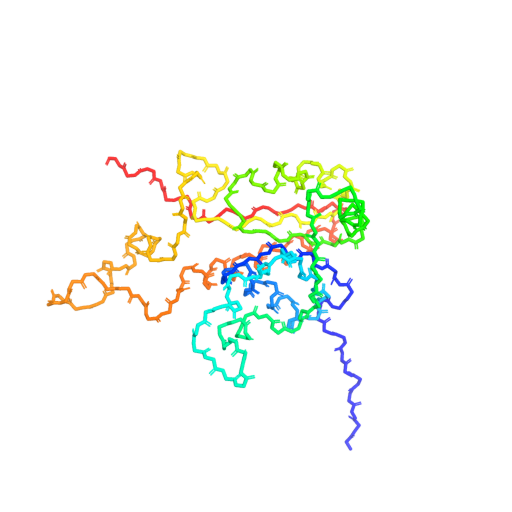 C CA . SER A 1 81 ? -23.312 -2.598 -4.473 1.00 93.69 81 SER A CA 1
ATOM 606 C C . SER A 1 81 ? -23.644 -2.004 -3.099 1.00 93.69 81 SER A C 1
ATOM 608 O O . SER A 1 81 ? -22.770 -1.505 -2.386 1.00 93.69 81 SER A O 1
ATOM 610 N N . VAL A 1 82 ? -24.921 -2.059 -2.711 1.00 93.50 82 VAL A N 1
ATOM 611 C CA . VAL A 1 82 ? -25.376 -1.605 -1.384 1.00 93.50 82 VAL A CA 1
ATOM 612 C C . VAL A 1 82 ? -24.763 -2.471 -0.280 1.00 93.50 82 VAL A C 1
ATOM 614 O O . VAL A 1 82 ? -24.204 -1.933 0.674 1.00 93.50 82 VAL A O 1
ATOM 617 N N . ASP A 1 83 ? -24.788 -3.792 -0.454 1.00 94.06 83 ASP A N 1
ATOM 618 C CA . ASP A 1 83 ? -24.271 -4.746 0.533 1.00 94.06 83 ASP A CA 1
ATOM 619 C C . ASP A 1 83 ? -22.748 -4.650 0.678 1.00 94.06 83 ASP A C 1
ATOM 621 O O . ASP A 1 83 ? -22.225 -4.657 1.792 1.00 94.06 83 ASP A O 1
ATOM 625 N N . GLY A 1 84 ? -22.022 -4.481 -0.433 1.00 93.69 84 GLY A N 1
ATOM 626 C CA . GLY A 1 84 ? -20.572 -4.297 -0.409 1.00 93.69 84 GLY A CA 1
ATOM 627 C C . GLY A 1 84 ? -20.156 -3.006 0.295 1.00 93.69 84 GLY A C 1
ATOM 628 O O . GLY A 1 84 ? -19.174 -2.998 1.038 1.00 93.69 84 GLY A O 1
ATOM 629 N N . ARG A 1 85 ? -20.932 -1.926 0.137 1.00 91.94 85 ARG A N 1
ATOM 630 C CA . ARG A 1 85 ? -20.711 -0.679 0.884 1.00 91.94 85 ARG A CA 1
ATOM 631 C C . ARG A 1 85 ? -20.969 -0.846 2.376 1.00 91.94 85 ARG A C 1
ATOM 633 O O . ARG A 1 85 ? -20.150 -0.389 3.164 1.00 91.94 85 ARG A O 1
ATOM 640 N N . ALA A 1 86 ? -22.060 -1.511 2.754 1.00 93.81 86 ALA A N 1
ATOM 641 C CA . ALA A 1 86 ? -22.376 -1.775 4.156 1.00 93.81 86 ALA A CA 1
ATOM 642 C C . ALA A 1 86 ? -21.278 -2.613 4.834 1.00 93.81 86 ALA A C 1
ATOM 644 O O . ALA A 1 86 ? -20.768 -2.228 5.884 1.00 93.81 86 ALA A O 1
ATOM 645 N N . LEU A 1 87 ? -20.832 -3.692 4.180 1.00 94.69 87 LEU A N 1
ATOM 646 C CA . LEU A 1 87 ? -19.734 -4.525 4.674 1.00 94.69 87 LEU A CA 1
ATOM 647 C C . LEU A 1 87 ? -18.433 -3.726 4.841 1.00 94.69 87 LEU A C 1
ATOM 649 O O . LEU A 1 87 ? -17.697 -3.914 5.808 1.00 94.69 87 LEU A O 1
ATOM 653 N N . LEU A 1 88 ? -18.131 -2.824 3.908 1.00 94.19 88 LEU A N 1
ATOM 654 C CA . LEU A 1 88 ? -16.936 -1.993 4.006 1.00 94.19 88 LEU A CA 1
ATOM 655 C C . LEU A 1 88 ? -17.016 -0.930 5.088 1.00 94.19 88 LEU A C 1
ATOM 657 O O . LEU A 1 88 ? -15.997 -0.651 5.714 1.00 94.19 88 LEU A O 1
ATOM 661 N N . ASP A 1 89 ? -18.189 -0.356 5.333 1.00 95.00 89 ASP A N 1
ATOM 662 C CA . ASP A 1 89 ? -18.381 0.559 6.454 1.00 95.00 89 ASP A CA 1
ATOM 663 C C . ASP A 1 89 ? -18.076 -0.157 7.782 1.00 95.00 89 ASP A C 1
ATOM 665 O O . ASP A 1 89 ? -17.353 0.386 8.622 1.00 95.00 89 ASP A O 1
ATOM 669 N N . ASP A 1 90 ? -18.527 -1.404 7.943 1.00 95.75 90 ASP A N 1
ATOM 670 C CA . ASP A 1 90 ? -18.221 -2.234 9.117 1.00 95.75 90 ASP A CA 1
ATOM 671 C C . ASP A 1 90 ? -16.727 -2.571 9.221 1.00 95.75 90 ASP A C 1
ATOM 673 O O . ASP A 1 90 ? -16.116 -2.457 10.293 1.00 95.75 90 ASP A O 1
ATOM 677 N N . LEU A 1 91 ? -16.096 -2.926 8.099 1.00 96.50 91 LEU A N 1
ATOM 678 C CA . LEU A 1 91 ? -14.656 -3.174 8.048 1.00 96.50 91 LEU A CA 1
ATOM 679 C C . LEU A 1 91 ? -13.863 -1.923 8.441 1.00 96.50 91 LEU A C 1
ATOM 681 O O . LEU A 1 91 ? -12.974 -2.013 9.287 1.00 96.50 91 LEU A O 1
ATOM 685 N N . VAL A 1 92 ? -14.214 -0.752 7.904 1.00 96.38 92 VAL A N 1
ATOM 686 C CA . VAL A 1 92 ? -13.554 0.530 8.197 1.00 96.38 92 VAL A CA 1
ATOM 687 C C . VAL A 1 92 ? -13.685 0.912 9.672 1.00 96.38 92 VAL A C 1
ATOM 689 O O . VAL A 1 92 ? -12.711 1.374 10.271 1.00 96.38 92 VAL A O 1
ATOM 692 N N . ARG A 1 93 ? -14.847 0.681 10.295 1.00 95.62 93 ARG A N 1
ATOM 693 C CA . ARG A 1 93 ? -15.056 0.939 11.733 1.00 95.62 93 ARG A CA 1
ATOM 694 C C . ARG A 1 93 ? -14.150 0.099 12.633 1.00 95.62 93 ARG A C 1
ATOM 696 O O . ARG A 1 93 ? -13.820 0.542 13.727 1.00 95.62 93 ARG A O 1
ATOM 703 N N . SER A 1 94 ? -13.753 -1.091 12.182 1.00 95.38 94 SER A N 1
ATOM 704 C CA . SER A 1 94 ? -12.899 -2.010 12.949 1.00 95.38 94 SER A CA 1
ATOM 705 C C . SER A 1 94 ? -11.421 -1.997 12.542 1.00 95.38 94 SER A C 1
ATOM 707 O O . SER A 1 94 ? -10.618 -2.688 13.165 1.00 95.38 94 SER A O 1
ATOM 709 N N . ALA A 1 95 ? -11.055 -1.254 11.497 1.00 97.12 95 ALA A N 1
ATOM 710 C CA . ALA A 1 95 ? -9.697 -1.217 10.972 1.00 97.12 95 ALA A CA 1
ATOM 711 C C . ALA A 1 95 ? -8.824 -0.154 11.651 1.00 97.12 95 ALA A C 1
ATOM 713 O O . ALA A 1 95 ? -9.294 0.899 12.084 1.00 97.12 95 ALA A O 1
ATOM 714 N N . ASP A 1 96 ? -7.518 -0.407 11.678 1.00 95.88 96 ASP A N 1
ATOM 715 C CA . ASP A 1 96 ? -6.514 0.549 12.141 1.00 95.88 96 ASP A CA 1
ATOM 716 C C . ASP A 1 96 ? -5.898 1.350 11.003 1.00 95.88 96 ASP A C 1
ATOM 718 O O . ASP A 1 96 ? -5.530 2.512 11.185 1.00 95.88 96 ASP A O 1
ATOM 722 N N . VAL A 1 97 ? -5.750 0.712 9.844 1.00 97.25 97 VAL A N 1
ATOM 723 C CA . VAL A 1 97 ? -5.074 1.269 8.676 1.00 97.25 97 VAL A CA 1
ATOM 724 C C . VAL A 1 97 ? -5.887 0.946 7.429 1.00 97.25 97 VAL A C 1
ATOM 726 O O . VAL A 1 97 ? -6.360 -0.177 7.264 1.00 97.25 97 VAL A O 1
ATOM 729 N N . LEU A 1 98 ? -6.008 1.914 6.529 1.00 97.88 98 LEU A N 1
ATOM 730 C CA . LEU A 1 98 ? -6.473 1.712 5.160 1.00 97.88 98 LEU A CA 1
ATOM 731 C C . LEU A 1 98 ? -5.344 2.124 4.223 1.00 97.88 98 LEU A C 1
ATOM 733 O O . LEU A 1 98 ? -4.815 3.228 4.354 1.00 97.88 98 LEU A O 1
ATOM 737 N N . VAL A 1 99 ? -4.983 1.249 3.289 1.00 98.00 99 VAL A N 1
ATOM 738 C CA . VAL A 1 99 ? -3.980 1.534 2.259 1.00 98.00 99 VAL A CA 1
ATOM 739 C C . VAL A 1 99 ? -4.622 1.430 0.885 1.00 98.00 99 VAL A C 1
ATOM 741 O O . VAL A 1 99 ? -5.285 0.441 0.572 1.00 98.00 99 VAL A O 1
ATOM 744 N N . GLU A 1 100 ? -4.413 2.445 0.054 1.00 95.88 100 GLU A N 1
ATOM 745 C CA . GLU A 1 100 ? -4.894 2.484 -1.325 1.00 95.88 100 GLU A CA 1
ATOM 746 C C . GLU A 1 100 ? -3.853 3.108 -2.261 1.00 95.88 100 GLU A C 1
ATOM 748 O O . GLU A 1 100 ? -3.010 3.901 -1.841 1.00 95.88 100 GLU A O 1
ATOM 753 N N . ASN A 1 101 ? -3.881 2.716 -3.533 1.00 94.25 101 ASN A N 1
ATOM 754 C CA . ASN A 1 101 ? -3.008 3.278 -4.564 1.00 94.25 101 ASN A CA 1
ATOM 755 C C . ASN A 1 101 ? -3.748 3.545 -5.880 1.00 94.25 101 ASN A C 1
ATOM 757 O O . ASN A 1 101 ? -3.213 3.351 -6.977 1.00 94.25 101 ASN A O 1
ATOM 761 N N . PHE A 1 102 ? -5.013 3.953 -5.786 1.00 91.31 102 PHE A N 1
ATOM 762 C CA . PHE A 1 102 ? -5.753 4.400 -6.953 1.00 91.31 102 PHE A CA 1
ATOM 763 C C . PHE A 1 102 ? -5.268 5.783 -7.400 1.00 91.31 102 PHE A C 1
ATOM 765 O O . PHE A 1 102 ? -4.544 6.491 -6.700 1.00 91.31 102 PHE A O 1
ATOM 772 N N . ARG A 1 103 ? -5.714 6.213 -8.586 1.00 86.44 103 ARG A N 1
ATOM 773 C CA . ARG A 1 103 ? -5.572 7.625 -8.955 1.00 86.44 103 ARG A CA 1
ATOM 774 C C . ARG A 1 103 ? -6.303 8.493 -7.923 1.00 86.44 103 ARG A C 1
ATOM 776 O O . ARG A 1 103 ? -7.408 8.092 -7.523 1.00 86.44 103 ARG A O 1
ATOM 783 N N . PRO A 1 104 ? -5.753 9.662 -7.543 1.00 84.38 104 PRO A N 1
ATOM 784 C CA . PRO A 1 104 ? -6.394 10.562 -6.591 1.00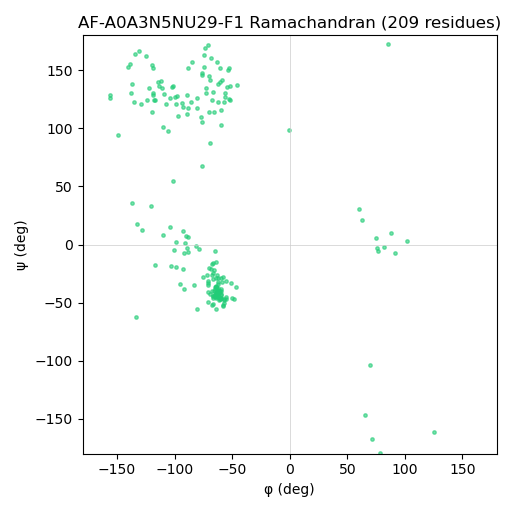 84.38 104 PRO A CA 1
ATOM 785 C C . PRO A 1 104 ? -7.887 10.775 -6.881 1.00 84.38 104 PRO A C 1
ATOM 787 O O . PRO A 1 104 ? -8.314 10.859 -8.031 1.00 84.38 104 PRO A O 1
ATOM 790 N N . GLY A 1 105 ? -8.702 10.768 -5.824 1.00 85.88 105 GLY A N 1
ATOM 791 C CA . GLY A 1 105 ? -10.161 10.910 -5.909 1.00 85.88 105 GLY A CA 1
ATOM 792 C C . GLY A 1 105 ? -10.924 9.660 -6.375 1.00 85.88 105 GLY A C 1
ATOM 793 O O . GLY A 1 105 ? -12.153 9.647 -6.364 1.00 85.88 105 GLY A O 1
ATOM 794 N N . THR A 1 106 ? -10.260 8.571 -6.775 1.00 90.81 106 THR A N 1
ATOM 795 C CA . THR A 1 106 ? -10.974 7.350 -7.202 1.00 90.81 106 THR A CA 1
ATOM 796 C C . THR A 1 106 ? -11.700 6.685 -6.043 1.00 90.81 106 THR A C 1
ATOM 798 O O . THR A 1 106 ? -12.904 6.459 -6.143 1.00 90.81 106 THR A O 1
ATOM 801 N N . LEU A 1 107 ? -11.004 6.420 -4.934 1.00 91.00 107 LEU A N 1
ATOM 802 C CA . LEU A 1 107 ? -11.634 5.802 -3.769 1.00 91.00 107 LEU A CA 1
ATOM 803 C C . LEU A 1 107 ? -12.672 6.734 -3.122 1.00 91.00 107 LEU A C 1
ATOM 805 O O . LEU A 1 107 ? -13.693 6.274 -2.624 1.00 91.00 107 LEU A O 1
ATOM 809 N N . GLU A 1 108 ? -12.473 8.050 -3.230 1.00 91.12 108 GLU A N 1
ATOM 810 C CA . GLU A 1 108 ? -13.452 9.062 -2.823 1.00 91.12 108 GLU A CA 1
ATOM 811 C C . GLU A 1 108 ? -14.761 8.965 -3.611 1.00 91.12 108 GLU A C 1
ATOM 813 O O . GLU A 1 108 ? -15.826 8.898 -3.002 1.00 91.12 108 GLU A O 1
ATOM 818 N N . ARG A 1 109 ? -14.703 8.853 -4.944 1.00 91.25 109 ARG A N 1
ATOM 819 C CA . ARG A 1 109 ? -15.898 8.641 -5.785 1.00 91.25 109 ARG A CA 1
ATOM 820 C C . ARG A 1 109 ? -16.606 7.317 -5.500 1.00 91.25 109 ARG A C 1
ATOM 822 O O . ARG A 1 109 ? -17.807 7.207 -5.729 1.00 91.25 109 ARG A O 1
ATOM 829 N N . LEU A 1 110 ? -15.875 6.321 -5.005 1.00 89.31 110 LEU A N 1
ATOM 830 C CA . LEU A 1 110 ? -16.433 5.047 -4.541 1.00 89.31 110 LEU A CA 1
ATOM 831 C C . LEU A 1 110 ? -17.005 5.137 -3.119 1.00 89.31 110 LEU A C 1
ATOM 833 O O . LEU A 1 110 ? -17.564 4.166 -2.619 1.00 89.31 110 LEU A O 1
ATOM 837 N N . GLY A 1 111 ? -16.906 6.308 -2.490 1.00 89.00 111 GLY A N 1
ATOM 838 C CA . GLY A 1 111 ? -17.435 6.584 -1.168 1.00 89.00 111 GLY A CA 1
ATOM 839 C C . GLY A 1 111 ? -16.468 6.256 -0.042 1.00 89.00 111 GLY A C 1
ATOM 840 O O . GLY A 1 111 ? -16.884 6.297 1.094 1.00 89.00 111 GLY A O 1
ATOM 841 N N . PHE A 1 112 ? -15.195 5.951 -0.272 1.00 89.56 112 PHE A N 1
ATOM 842 C CA . PHE A 1 112 ? -14.236 5.609 0.795 1.00 89.56 112 PHE A CA 1
ATOM 843 C C . PHE A 1 112 ? -13.043 6.569 0.829 1.00 89.56 112 PHE A C 1
ATOM 845 O O . PHE A 1 112 ? -11.923 6.194 1.155 1.00 89.56 112 PHE A O 1
ATOM 852 N N . GLY A 1 113 ? -13.293 7.836 0.491 1.00 89.38 113 GLY A N 1
ATOM 853 C CA . GLY A 1 113 ? -12.297 8.899 0.581 1.00 89.38 113 GLY A CA 1
ATOM 854 C C . GLY A 1 113 ? -11.924 9.231 2.025 1.00 89.38 113 GLY A C 1
ATOM 855 O O . GLY A 1 113 ? -12.680 8.961 2.963 1.00 89.38 113 GLY A O 1
ATOM 856 N N . ARG A 1 114 ? -10.762 9.870 2.188 1.00 88.88 114 ARG A N 1
ATOM 857 C CA . ARG A 1 114 ? -10.152 10.182 3.489 1.00 88.88 114 ARG A CA 1
ATOM 858 C C . ARG A 1 114 ? -11.121 10.826 4.480 1.00 88.88 114 ARG A C 1
ATOM 860 O O . ARG A 1 114 ? -11.178 10.397 5.626 1.00 88.88 114 ARG A O 1
ATOM 867 N N . ASP A 1 115 ? -11.879 11.832 4.053 1.00 89.81 115 ASP A N 1
ATOM 868 C CA . ASP A 1 115 ? -12.707 12.621 4.968 1.00 89.81 115 ASP A CA 1
ATOM 869 C C . ASP A 1 115 ? -13.911 11.820 5.489 1.00 89.81 115 ASP A C 1
ATOM 871 O O . ASP A 1 115 ? -14.187 11.835 6.689 1.00 89.81 115 ASP A O 1
ATOM 875 N N . ARG A 1 116 ? -14.567 11.024 4.631 1.00 90.50 116 ARG A N 1
ATOM 876 C CA . ARG A 1 116 ? -15.643 10.116 5.064 1.00 90.50 116 ARG A CA 1
ATOM 877 C C . ARG A 1 116 ? -15.103 9.004 5.957 1.00 90.50 116 ARG A C 1
ATOM 879 O O . ARG A 1 116 ? -15.702 8.701 6.983 1.00 90.50 116 ARG A O 1
ATOM 886 N N . VAL A 1 117 ? -13.971 8.405 5.587 1.00 92.00 117 VAL A N 1
ATOM 887 C CA . VAL A 1 117 ? -13.336 7.355 6.393 1.00 92.00 117 VAL A CA 1
ATOM 888 C C . VAL A 1 117 ? -12.973 7.888 7.779 1.00 92.00 117 VAL A C 1
ATOM 890 O O . VAL A 1 117 ? -13.290 7.244 8.776 1.00 92.00 117 VAL A O 1
ATOM 893 N N . ARG A 1 118 ? -12.412 9.099 7.858 1.00 88.94 118 ARG A N 1
ATOM 894 C CA . ARG A 1 118 ? -12.115 9.769 9.129 1.00 88.94 118 ARG A CA 1
ATOM 895 C C . ARG A 1 118 ? -13.375 10.048 9.948 1.00 88.94 118 ARG A C 1
ATOM 897 O O . ARG A 1 118 ? -13.346 9.844 11.153 1.00 88.94 118 ARG A O 1
ATOM 904 N N . ALA A 1 119 ? -14.472 10.465 9.315 1.00 91.44 119 ALA A N 1
ATOM 905 C CA . ALA A 1 119 ? -15.749 10.668 10.001 1.00 91.44 119 ALA A CA 1
ATOM 906 C C . ALA A 1 119 ? -16.341 9.362 10.571 1.00 91.44 119 ALA A C 1
ATOM 908 O O . ALA A 1 119 ? -17.058 9.395 11.566 1.00 91.44 119 ALA A O 1
ATOM 909 N N . MET A 1 120 ? -16.049 8.208 9.958 1.00 92.81 120 MET A N 1
ATOM 910 C CA . MET A 1 120 ? -16.474 6.896 10.465 1.00 92.81 120 MET A CA 1
ATOM 911 C C . MET A 1 120 ? -15.543 6.342 11.547 1.00 92.81 120 MET A C 1
ATOM 913 O O . MET A 1 120 ? -16.005 5.648 12.453 1.00 92.81 120 MET A O 1
ATOM 917 N N . ASN A 1 121 ? -14.243 6.616 11.435 1.00 92.69 121 ASN A N 1
ATOM 918 C CA . ASN A 1 121 ? -13.212 6.136 12.343 1.00 92.69 121 ASN A CA 1
ATOM 919 C C . ASN A 1 121 ? -12.058 7.151 12.426 1.00 92.69 121 ASN A C 1
ATOM 921 O O . ASN A 1 121 ? -11.113 7.123 11.637 1.00 92.69 121 ASN A O 1
ATOM 925 N N . GLU A 1 122 ? -12.110 8.032 13.426 1.00 89.38 122 GLU A N 1
ATOM 926 C CA . GLU A 1 122 ? -11.112 9.096 13.630 1.00 89.38 122 GLU A CA 1
ATOM 927 C C . GLU A 1 122 ? -9.714 8.572 14.006 1.00 89.38 122 GLU A C 1
ATOM 929 O O . GLU A 1 122 ? -8.724 9.304 13.945 1.00 89.38 122 GLU A O 1
ATOM 934 N N . ARG A 1 123 ? -9.619 7.302 14.416 1.00 87.81 123 ARG A N 1
ATOM 935 C CA . ARG A 1 123 ? -8.363 6.642 14.796 1.00 87.81 123 ARG A CA 1
ATOM 936 C C . ARG A 1 123 ? -7.691 5.924 13.627 1.00 87.81 123 ARG A C 1
ATOM 938 O O . ARG A 1 123 ? -6.574 5.423 13.801 1.00 87.81 123 ARG A O 1
ATOM 945 N N . LEU A 1 124 ? -8.356 5.841 12.476 1.00 92.50 124 LEU A N 1
ATOM 946 C CA . LEU A 1 124 ? -7.845 5.147 11.305 1.00 92.50 124 LEU A CA 1
ATOM 947 C C . LEU A 1 124 ? -6.702 5.932 10.654 1.00 92.50 124 LEU A C 1
ATOM 949 O O . LEU A 1 124 ? -6.788 7.138 10.425 1.00 92.50 124 LEU A O 1
ATOM 953 N N . ILE A 1 125 ? -5.633 5.225 10.300 1.00 94.00 125 ILE A N 1
ATOM 954 C CA . ILE A 1 125 ? -4.517 5.753 9.515 1.00 94.00 125 ILE A CA 1
ATOM 955 C C . ILE A 1 125 ? -4.826 5.538 8.030 1.00 94.00 125 ILE A C 1
ATOM 957 O O . ILE A 1 125 ? -4.872 4.404 7.559 1.00 94.00 125 ILE A O 1
ATOM 961 N N . TYR A 1 126 ? -5.043 6.626 7.289 1.00 94.81 126 TYR A N 1
ATOM 962 C CA . TYR A 1 126 ? -5.340 6.577 5.855 1.00 94.81 126 TYR A CA 1
ATOM 963 C C . TYR A 1 126 ? -4.066 6.807 5.033 1.00 94.81 126 TYR A C 1
ATOM 965 O O . TYR A 1 126 ? -3.550 7.924 4.982 1.00 94.81 126 TYR A O 1
ATOM 973 N N . CYS A 1 127 ? -3.579 5.768 4.358 1.00 94.81 127 CYS A N 1
ATOM 974 C CA . CYS A 1 127 ? -2.398 5.820 3.503 1.00 94.81 127 CYS A CA 1
ATOM 975 C C . CYS A 1 127 ? -2.795 5.752 2.020 1.00 94.81 127 CYS A C 1
ATOM 977 O O . CYS A 1 127 ? -3.389 4.775 1.571 1.00 94.81 127 CYS A O 1
ATOM 979 N N . SER A 1 128 ? -2.427 6.784 1.259 1.00 93.62 128 SER A N 1
ATOM 980 C CA . SER A 1 128 ? -2.566 6.823 -0.200 1.00 93.62 128 SER A CA 1
ATOM 981 C C . SER A 1 128 ? -1.186 6.765 -0.842 1.00 93.62 128 SER A C 1
ATOM 983 O O . SER A 1 128 ? -0.280 7.476 -0.410 1.00 93.62 128 SER A O 1
ATOM 985 N N . ILE A 1 129 ? -1.010 5.940 -1.871 1.00 93.19 129 ILE A N 1
ATOM 986 C CA . ILE A 1 129 ? 0.242 5.832 -2.627 1.00 93.19 129 ILE A CA 1
ATOM 987 C C . ILE A 1 129 ? -0.040 6.185 -4.087 1.00 93.19 129 ILE A C 1
ATOM 989 O O . ILE A 1 129 ? -0.716 5.454 -4.799 1.00 93.19 129 ILE A O 1
ATOM 993 N N . SER A 1 130 ? 0.525 7.288 -4.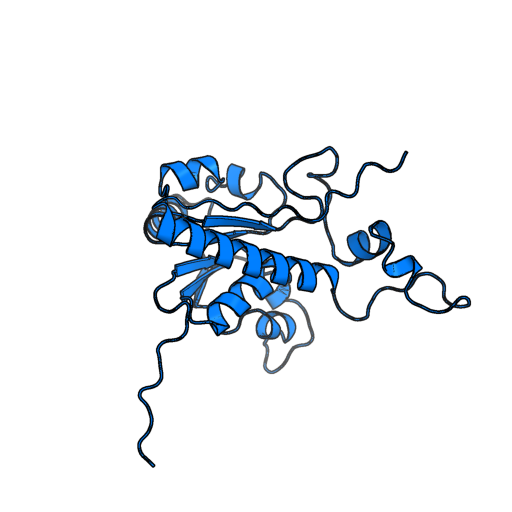567 1.00 90.75 130 SER A N 1
ATOM 994 C CA . SER A 1 130 ? 0.369 7.755 -5.951 1.00 90.75 130 SER A CA 1
ATOM 995 C C . SER A 1 130 ? 1.697 8.266 -6.500 1.00 90.75 130 SER A C 1
ATOM 997 O O . SER A 1 130 ? 2.557 8.677 -5.726 1.00 90.75 130 SER A O 1
ATOM 999 N N . GLY A 1 131 ? 1.876 8.246 -7.827 1.00 88.19 131 GLY A N 1
ATOM 1000 C CA . GLY A 1 131 ? 3.136 8.641 -8.477 1.00 88.19 131 GLY A CA 1
ATOM 1001 C C . GLY A 1 131 ? 3.595 10.056 -8.156 1.00 88.19 131 GLY A C 1
ATOM 1002 O O . GLY A 1 131 ? 4.754 10.252 -7.808 1.00 88.19 131 GLY A O 1
ATOM 1003 N N . TYR A 1 132 ? 2.664 11.008 -8.238 1.00 88.06 132 TYR A N 1
ATOM 1004 C CA . TYR A 1 132 ? 2.916 12.444 -8.087 1.00 88.06 132 TYR A CA 1
ATOM 1005 C C . TYR A 1 132 ? 2.330 13.034 -6.796 1.00 88.06 132 TYR A C 1
ATOM 1007 O O . TYR A 1 132 ? 2.320 14.250 -6.622 1.00 88.06 132 TYR A O 1
ATOM 1015 N N . GLY A 1 133 ? 1.827 12.189 -5.891 1.00 84.44 133 GLY A N 1
ATOM 1016 C CA . GLY A 1 133 ? 1.154 12.632 -4.674 1.00 84.44 133 GLY A CA 1
ATOM 1017 C C . GLY A 1 133 ? -0.292 13.095 -4.894 1.00 84.44 133 GLY A C 1
ATOM 1018 O O . GLY A 1 133 ? -0.836 13.064 -5.995 1.00 84.44 133 GLY A O 1
ATOM 1019 N N . ALA A 1 134 ? -0.934 13.515 -3.801 1.00 78.25 134 ALA A N 1
ATOM 1020 C CA . ALA A 1 134 ? -2.342 13.928 -3.785 1.00 78.25 134 ALA A CA 1
ATOM 1021 C C . ALA A 1 134 ? -2.562 15.425 -4.097 1.00 78.25 134 ALA A C 1
ATOM 1023 O O . ALA A 1 134 ? -3.702 15.884 -4.199 1.00 78.25 134 ALA A O 1
ATOM 1024 N N . THR A 1 135 ? -1.488 16.205 -4.220 1.00 80.56 135 THR A N 1
ATOM 1025 C CA . THR A 1 135 ? -1.518 17.663 -4.404 1.00 80.56 135 THR A CA 1
ATOM 1026 C C . THR A 1 135 ? -0.624 18.087 -5.569 1.00 80.56 135 THR A C 1
ATOM 1028 O O . THR A 1 135 ? 0.185 17.312 -6.069 1.00 80.56 135 THR A O 1
ATOM 1031 N N . GLY A 1 136 ? -0.780 19.334 -6.018 1.00 85.38 136 GLY A N 1
ATOM 1032 C CA . GLY A 1 136 ? 0.012 19.892 -7.113 1.00 85.38 136 GLY A CA 1
ATOM 1033 C C . GLY A 1 136 ? -0.541 19.589 -8.514 1.00 85.38 136 GLY A C 1
ATOM 1034 O O . GLY A 1 136 ? -1.499 18.829 -8.668 1.00 85.38 136 GLY A O 1
ATOM 1035 N N . PRO A 1 137 ? 0.051 20.203 -9.555 1.00 89.31 137 PRO A N 1
ATOM 1036 C CA . PRO A 1 137 ? -0.495 20.207 -10.916 1.00 89.31 137 PRO A CA 1
ATOM 1037 C C . PRO A 1 137 ? -0.425 18.843 -11.616 1.00 89.31 137 PRO A C 1
ATOM 1039 O O . PRO A 1 137 ? -1.159 18.605 -12.568 1.00 89.31 137 PRO A O 1
ATOM 1042 N N . ARG A 1 138 ? 0.447 17.941 -11.148 1.00 87.62 138 ARG A N 1
ATOM 1043 C CA . ARG A 1 138 ? 0.667 16.610 -11.736 1.00 87.62 138 ARG A CA 1
ATOM 1044 C C . ARG A 1 138 ? -0.064 15.478 -11.013 1.00 87.62 138 ARG A C 1
ATOM 1046 O O . ARG A 1 138 ? 0.078 14.329 -11.416 1.00 87.62 138 ARG A O 1
ATOM 1053 N N . ARG A 1 139 ? -0.859 15.774 -9.977 1.00 85.94 139 ARG A N 1
ATOM 1054 C CA . ARG A 1 139 ? -1.528 14.753 -9.145 1.00 85.94 139 ARG A CA 1
ATOM 1055 C C . ARG A 1 139 ? -2.386 13.765 -9.948 1.00 85.94 139 ARG A C 1
ATOM 1057 O O . ARG A 1 139 ? -2.512 12.607 -9.568 1.00 85.94 139 ARG A O 1
ATOM 1064 N N . ASP A 1 140 ? -2.959 14.218 -11.063 1.00 87.25 140 ASP A N 1
ATOM 1065 C CA . ASP A 1 140 ? -3.881 13.431 -11.887 1.00 87.25 140 ASP A CA 1
ATOM 1066 C C . ASP A 1 140 ? -3.159 12.598 -12.971 1.00 87.25 140 ASP A C 1
ATOM 1068 O O . ASP A 1 140 ? -3.795 11.816 -13.685 1.00 87.25 140 ASP A O 1
ATOM 1072 N N . LEU A 1 141 ? -1.829 12.726 -13.090 1.00 87.19 141 LEU A N 1
ATOM 1073 C CA . LEU A 1 141 ? -1.028 11.967 -14.051 1.00 87.19 141 LEU A CA 1
ATOM 1074 C C . LEU A 1 141 ? -0.810 10.509 -13.600 1.00 87.19 141 LEU A C 1
ATOM 1076 O O . LEU A 1 141 ? -0.655 10.228 -12.407 1.00 87.19 141 LEU A O 1
ATOM 1080 N N . PRO A 1 142 ? -0.757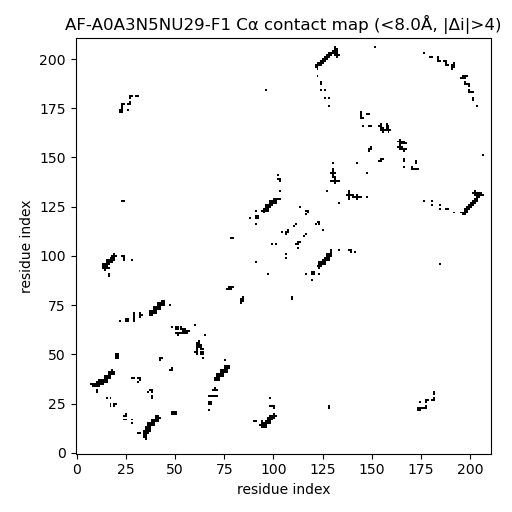 9.549 -14.546 1.00 84.56 142 PRO A N 1
ATOM 1081 C CA . PRO A 1 142 ? -0.445 8.161 -14.234 1.00 84.56 142 PRO A CA 1
ATOM 1082 C C . PRO A 1 142 ? 1.011 8.016 -13.773 1.00 84.56 142 PRO A C 1
ATOM 1084 O O . PRO A 1 142 ? 1.949 8.373 -14.476 1.00 84.56 142 PRO A O 1
ATOM 1087 N N . GLY A 1 143 ? 1.185 7.446 -12.585 1.00 83.75 143 GLY A N 1
ATOM 1088 C CA . GLY A 1 143 ? 2.461 7.357 -11.884 1.00 83.75 143 GLY A CA 1
ATOM 1089 C C . GLY A 1 143 ? 3.161 6.009 -11.975 1.00 83.75 143 GLY A C 1
ATOM 1090 O O . GLY A 1 143 ? 3.422 5.414 -10.931 1.00 83.75 143 GLY A O 1
ATOM 1091 N N . TYR A 1 144 ? 3.410 5.494 -13.178 1.00 88.00 144 TYR A N 1
ATOM 1092 C CA . TYR A 1 144 ? 4.069 4.193 -13.336 1.00 88.00 144 TYR A CA 1
ATOM 1093 C C . TYR A 1 144 ? 5.569 4.274 -13.070 1.00 88.00 144 TYR A C 1
ATOM 1095 O O . TYR A 1 144 ? 6.212 5.263 -13.414 1.00 88.00 144 TYR A O 1
ATOM 1103 N N . ASP A 1 145 ? 6.136 3.194 -12.533 1.00 92.94 145 ASP A N 1
ATOM 1104 C CA . ASP A 1 145 ? 7.541 3.139 -12.131 1.00 92.94 145 ASP A CA 1
ATOM 1105 C C . ASP A 1 145 ? 8.514 3.613 -13.222 1.00 92.94 145 ASP A C 1
ATOM 1107 O O . ASP A 1 145 ? 9.373 4.441 -12.952 1.00 92.94 145 ASP A O 1
ATOM 1111 N N . MET A 1 146 ? 8.342 3.163 -14.468 1.00 93.62 146 MET A N 1
ATOM 1112 C CA . MET A 1 146 ? 9.219 3.566 -15.574 1.00 93.62 146 MET A CA 1
ATOM 1113 C C . MET A 1 146 ? 9.193 5.082 -15.827 1.00 93.62 146 MET A C 1
ATOM 1115 O O . MET A 1 146 ? 10.241 5.674 -16.062 1.00 93.62 146 MET A O 1
ATOM 1119 N N . VAL A 1 147 ? 8.014 5.708 -15.745 1.00 93.38 147 VAL A N 1
ATOM 1120 C CA . VAL A 1 147 ? 7.860 7.159 -15.937 1.00 93.38 147 VAL A CA 1
ATOM 1121 C C . VAL A 1 147 ? 8.557 7.905 -14.805 1.00 93.38 147 VAL A C 1
ATOM 1123 O O . VAL A 1 147 ? 9.338 8.818 -15.056 1.00 93.38 147 VAL A O 1
ATOM 1126 N N . ILE A 1 148 ? 8.341 7.467 -13.562 1.00 94.00 148 ILE A N 1
ATOM 1127 C CA . ILE A 1 148 ? 8.958 8.094 -12.390 1.00 94.00 148 ILE A CA 1
ATOM 1128 C C . ILE A 1 148 ? 10.483 7.935 -12.410 1.00 94.00 148 ILE A C 1
ATOM 1130 O O . ILE A 1 148 ? 11.175 8.890 -12.080 1.00 94.00 148 ILE A O 1
ATOM 1134 N N . GLN A 1 149 ? 11.020 6.787 -12.841 1.00 96.12 149 GLN A N 1
ATOM 1135 C CA . GLN A 1 149 ? 12.471 6.604 -12.992 1.00 96.12 149 GLN A CA 1
ATOM 1136 C C . GLN A 1 149 ? 13.081 7.575 -14.014 1.00 96.12 149 GLN A C 1
ATOM 1138 O O . GLN A 1 149 ? 14.180 8.088 -13.788 1.00 96.12 149 GLN A O 1
ATOM 1143 N N . GLY A 1 150 ? 12.384 7.826 -15.126 1.00 94.50 150 GLY A N 1
ATOM 1144 C CA . GLY A 1 150 ? 12.817 8.796 -16.132 1.00 94.50 150 GLY A CA 1
ATOM 1145 C C . GLY A 1 150 ? 12.787 10.224 -15.593 1.00 94.50 150 GLY A C 1
ATOM 1146 O O . GLY A 1 150 ? 13.787 10.933 -15.649 1.00 94.50 150 GLY A O 1
ATOM 1147 N N . GLU A 1 151 ? 11.663 10.632 -15.003 1.00 93.94 151 GLU A N 1
ATOM 1148 C CA . GLU A 1 151 ? 11.480 12.003 -14.513 1.00 93.94 151 GLU A CA 1
ATOM 1149 C C . GLU A 1 151 ? 12.293 12.334 -13.257 1.00 93.94 151 GLU A C 1
ATOM 1151 O O . GLU A 1 151 ? 12.611 13.500 -13.027 1.00 93.94 151 GLU A O 1
ATOM 1156 N N . SER A 1 152 ? 12.641 11.344 -12.432 1.00 92.94 152 SER A N 1
ATOM 1157 C CA . SER A 1 152 ? 13.450 11.568 -11.229 1.00 92.94 152 SER A CA 1
ATOM 1158 C C . SER A 1 152 ? 14.946 11.716 -11.522 1.00 92.94 152 SER A C 1
ATOM 1160 O O . SER A 1 152 ? 15.720 11.890 -10.583 1.00 92.94 152 SER A O 1
ATOM 1162 N N . GLY A 1 153 ? 15.370 11.555 -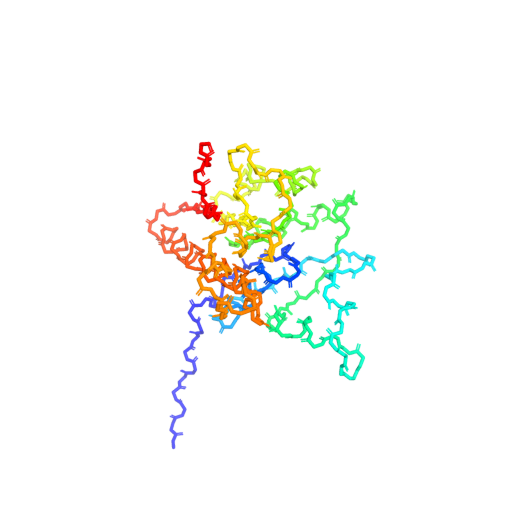12.780 1.00 94.94 153 GLY A N 1
ATOM 1163 C CA . GLY A 1 153 ? 16.781 11.501 -13.170 1.00 94.94 153 GLY A CA 1
ATOM 1164 C C . GLY A 1 153 ? 17.478 10.182 -12.822 1.00 94.94 153 GLY A C 1
ATOM 1165 O O . GLY A 1 153 ? 18.678 10.055 -13.038 1.00 94.94 153 GLY A O 1
ATOM 1166 N N . LEU A 1 154 ? 16.757 9.173 -12.314 1.00 95.62 154 LEU A N 1
ATOM 1167 C CA . LEU A 1 154 ? 17.366 7.886 -11.965 1.00 95.62 154 LEU A CA 1
ATOM 1168 C C . LEU A 1 154 ? 17.878 7.163 -13.215 1.00 95.62 154 LEU A C 1
ATOM 1170 O O . LEU A 1 154 ? 18.960 6.583 -13.184 1.00 95.62 154 LEU A O 1
ATOM 1174 N N . MET A 1 155 ? 17.122 7.219 -14.314 1.00 96.62 155 MET A N 1
ATOM 1175 C CA . MET A 1 155 ? 17.579 6.648 -15.583 1.00 96.62 155 MET A CA 1
ATOM 1176 C C . MET A 1 155 ? 18.812 7.371 -16.123 1.00 96.62 155 MET A C 1
ATOM 1178 O O . MET A 1 155 ? 19.680 6.712 -16.674 1.00 96.62 155 MET A O 1
ATOM 1182 N N . ASP A 1 156 ? 18.909 8.691 -15.950 1.00 95.75 156 ASP A N 1
ATOM 1183 C CA . ASP A 1 156 ? 20.040 9.490 -16.447 1.00 95.75 156 ASP A CA 1
ATOM 1184 C C . ASP A 1 156 ? 21.369 9.071 -15.801 1.00 95.75 156 ASP A C 1
ATOM 1186 O O . ASP A 1 156 ? 22.394 8.960 -16.468 1.00 95.75 156 ASP A O 1
ATOM 1190 N N . VAL A 1 157 ? 21.329 8.725 -14.511 1.00 95.75 157 VAL A N 1
ATOM 1191 C CA . VAL A 1 157 ? 22.500 8.244 -13.760 1.00 95.75 157 VAL A CA 1
ATOM 1192 C C . VAL A 1 157 ? 22.688 6.720 -13.808 1.00 95.75 157 VAL A C 1
ATOM 1194 O O . VAL A 1 157 ? 23.545 6.190 -13.100 1.00 95.75 157 VAL A O 1
ATOM 1197 N N . THR A 1 158 ? 21.899 5.996 -14.609 1.00 96.62 158 THR A N 1
ATOM 1198 C CA . THR A 1 158 ? 21.930 4.527 -14.696 1.00 96.62 158 THR A CA 1
ATOM 1199 C C . THR A 1 158 ? 22.168 4.073 -16.135 1.00 96.62 158 THR A C 1
ATOM 1201 O O . THR A 1 158 ? 21.384 4.378 -17.027 1.00 96.62 158 THR A O 1
ATOM 1204 N N . GLY A 1 159 ? 23.207 3.268 -16.361 1.00 94.38 159 GLY A N 1
ATOM 1205 C CA . GLY A 1 159 ? 23.561 2.738 -17.681 1.00 94.38 159 GLY A CA 1
ATOM 1206 C C . GLY A 1 159 ? 25.005 3.057 -18.054 1.00 94.38 159 GLY A C 1
ATOM 1207 O O . GLY A 1 159 ? 25.824 3.363 -17.187 1.00 94.38 159 GLY A O 1
ATOM 1208 N N . PHE A 1 160 ? 25.311 2.973 -19.346 1.00 95.88 160 PHE A N 1
ATOM 1209 C CA . PHE A 1 160 ? 26.610 3.334 -19.907 1.00 95.88 160 PHE A CA 1
ATOM 1210 C C . PHE A 1 160 ? 26.451 4.465 -20.935 1.00 95.88 160 PHE A C 1
ATOM 1212 O O . PHE A 1 160 ? 25.376 4.579 -21.535 1.00 95.88 160 PHE A O 1
ATOM 1219 N N . PRO A 1 161 ? 27.493 5.284 -21.185 1.00 93.38 161 PRO A N 1
ATOM 1220 C CA . PRO A 1 161 ? 27.445 6.338 -22.201 1.00 93.38 161 PRO A CA 1
ATOM 1221 C C . PRO A 1 161 ? 26.970 5.848 -23.577 1.00 93.38 161 PRO A C 1
ATOM 1223 O O . PRO A 1 161 ? 26.284 6.575 -24.289 1.00 93.38 161 PRO A O 1
ATOM 1226 N N . GLU A 1 162 ? 27.293 4.606 -23.939 1.00 95.94 162 GLU A N 1
ATOM 1227 C CA . GLU A 1 162 ? 26.948 3.994 -25.223 1.00 95.94 162 GLU A CA 1
ATOM 1228 C C . GLU A 1 162 ? 25.475 3.573 -25.316 1.00 95.94 162 GLU A C 1
ATOM 1230 O O . GLU A 1 162 ? 24.921 3.517 -26.413 1.00 95.94 162 GLU A O 1
ATOM 1235 N N . THR A 1 163 ? 24.835 3.257 -24.186 1.00 93.38 163 THR A N 1
ATOM 1236 C CA . THR A 1 163 ? 23.436 2.795 -24.137 1.00 93.38 163 THR A CA 1
ATOM 1237 C C . THR A 1 163 ? 22.457 3.909 -23.778 1.00 93.38 163 THR A C 1
ATOM 1239 O O . THR A 1 163 ? 21.263 3.774 -24.036 1.00 93.38 163 THR A O 1
ATOM 1242 N N . GLY A 1 164 ? 22.949 4.998 -23.181 1.00 94.81 164 GLY A N 1
ATOM 1243 C CA . GLY A 1 164 ? 22.132 6.096 -22.674 1.00 94.81 164 GLY A CA 1
ATOM 1244 C C . GLY A 1 164 ? 21.328 5.735 -21.413 1.00 94.81 164 GLY A C 1
ATOM 1245 O O . GLY A 1 164 ? 21.575 4.691 -20.790 1.00 94.81 164 GLY A O 1
ATOM 1246 N N . PRO A 1 165 ? 20.362 6.597 -21.030 1.00 95.88 165 PRO A N 1
ATOM 1247 C CA . PRO A 1 165 ? 19.571 6.437 -19.815 1.00 95.88 165 PRO A CA 1
ATOM 1248 C C . PRO A 1 165 ? 18.835 5.097 -19.753 1.00 95.88 165 PRO A C 1
ATOM 1250 O O . PRO A 1 165 ? 18.029 4.769 -20.626 1.00 95.88 165 PRO A O 1
ATOM 1253 N N . THR A 1 166 ? 19.085 4.322 -18.700 1.00 96.88 166 THR A N 1
ATOM 1254 C CA . THR A 1 166 ? 18.621 2.935 -18.583 1.00 96.88 166 THR A CA 1
ATOM 1255 C C . THR A 1 166 ? 17.772 2.736 -17.333 1.00 96.88 166 THR A C 1
ATOM 1257 O O . THR A 1 166 ? 18.115 3.166 -16.235 1.00 96.88 166 THR A O 1
ATOM 1260 N N . LYS A 1 167 ? 16.642 2.042 -17.487 1.00 95.88 167 LYS A N 1
ATOM 1261 C CA . LYS A 1 167 ? 15.773 1.676 -16.365 1.00 95.88 167 LYS A CA 1
ATOM 1262 C C . LYS A 1 167 ? 16.453 0.626 -15.477 1.00 95.88 167 LYS A C 1
ATOM 1264 O O . LYS A 1 167 ? 17.031 -0.337 -15.979 1.00 95.88 167 LYS A O 1
ATOM 1269 N N . VAL A 1 168 ? 16.286 0.736 -14.160 1.00 96.38 168 VAL A N 1
ATOM 1270 C CA . VAL A 1 168 ? 16.633 -0.344 -13.225 1.00 96.38 168 VAL A CA 1
ATOM 1271 C C . VAL A 1 168 ? 15.805 -1.600 -13.538 1.00 96.38 168 VAL A C 1
ATOM 1273 O O . VAL A 1 168 ? 14.607 -1.525 -13.820 1.00 96.38 168 VAL A O 1
ATOM 1276 N N . GLY A 1 169 ? 16.436 -2.778 -13.454 1.00 94.62 169 GLY A N 1
ATOM 1277 C CA . GLY A 1 169 ? 15.824 -4.072 -13.804 1.00 94.62 169 GLY A CA 1
ATOM 1278 C C . GLY A 1 169 ? 14.652 -4.515 -12.916 1.00 94.62 169 GLY A C 1
ATOM 1279 O O . GLY A 1 169 ? 14.001 -5.515 -13.203 1.00 94.62 169 GLY A O 1
ATOM 1280 N N . VAL A 1 170 ? 14.359 -3.765 -11.855 1.00 94.12 170 VAL A N 1
ATOM 1281 C CA . VAL A 1 170 ? 13.184 -3.930 -10.997 1.00 94.12 170 VAL A CA 1
ATOM 1282 C C . VAL A 1 170 ? 12.417 -2.615 -10.924 1.00 94.12 170 VAL A C 1
ATOM 1284 O O . VAL A 1 170 ? 12.958 -1.546 -11.215 1.00 94.12 170 VAL A O 1
ATOM 1287 N N . ALA A 1 171 ? 11.156 -2.677 -10.503 1.00 95.25 171 ALA A N 1
ATOM 1288 C CA . ALA A 1 171 ? 10.335 -1.491 -10.294 1.00 95.25 171 ALA A CA 1
ATOM 1289 C C . ALA A 1 171 ? 10.718 -0.759 -8.992 1.00 95.25 171 ALA A C 1
ATOM 1291 O O . ALA A 1 171 ? 9.992 -0.746 -8.000 1.00 95.25 171 ALA A O 1
ATOM 1292 N N . ILE A 1 172 ? 11.925 -0.192 -8.987 1.00 96.31 172 ILE A N 1
ATOM 1293 C CA . ILE A 1 172 ? 12.585 0.357 -7.802 1.00 96.31 172 ILE A CA 1
ATOM 1294 C C . ILE A 1 172 ? 11.814 1.522 -7.183 1.00 96.31 172 ILE A C 1
ATOM 1296 O O . ILE A 1 172 ? 11.786 1.640 -5.960 1.00 96.31 172 ILE A O 1
ATOM 1300 N N . THR A 1 173 ? 11.145 2.354 -7.983 1.00 95.25 173 THR A N 1
ATOM 1301 C CA . THR A 1 173 ? 10.388 3.495 -7.441 1.00 95.25 173 THR A CA 1
ATOM 1302 C C . THR A 1 173 ? 9.135 3.030 -6.706 1.00 95.25 173 THR A C 1
ATOM 1304 O O . THR A 1 173 ? 8.761 3.623 -5.693 1.00 95.25 173 THR A O 1
ATOM 1307 N N . ASP A 1 174 ? 8.534 1.919 -7.144 1.00 95.44 174 ASP A N 1
ATOM 1308 C CA . ASP A 1 174 ? 7.437 1.270 -6.432 1.00 95.44 174 ASP A CA 1
ATOM 1309 C C . ASP A 1 174 ? 7.915 0.632 -5.128 1.00 95.44 174 ASP A C 1
ATOM 1311 O O . ASP A 1 174 ? 7.271 0.828 -4.096 1.00 95.44 174 ASP A O 1
ATOM 1315 N N . CYS A 1 175 ? 9.069 -0.044 -5.138 1.00 96.62 175 CYS A N 1
ATOM 1316 C CA . CYS A 1 175 ? 9.676 -0.600 -3.926 1.00 96.62 175 CYS A CA 1
ATOM 1317 C C . CYS A 1 175 ? 10.008 0.490 -2.896 1.00 96.62 175 CYS A C 1
ATOM 1319 O O . CYS A 1 175 ? 9.670 0.365 -1.721 1.00 96.62 175 CYS A O 1
ATOM 1321 N N . ILE A 1 176 ? 10.633 1.588 -3.329 1.00 96.06 176 ILE A N 1
ATOM 1322 C CA . ILE A 1 176 ? 10.968 2.723 -2.460 1.00 96.06 176 ILE A CA 1
ATOM 1323 C C . ILE A 1 176 ? 9.694 3.348 -1.883 1.00 96.06 176 ILE A C 1
ATOM 1325 O O . ILE A 1 176 ? 9.617 3.606 -0.682 1.00 96.06 176 ILE A O 1
ATOM 1329 N N . ALA A 1 177 ? 8.668 3.552 -2.711 1.00 94.38 177 ALA A N 1
ATOM 1330 C CA . ALA A 1 177 ? 7.394 4.085 -2.245 1.00 94.38 177 ALA A CA 1
ATOM 1331 C C . ALA A 1 177 ? 6.712 3.170 -1.223 1.00 94.38 177 ALA A C 1
ATOM 1333 O O . ALA A 1 177 ? 6.158 3.671 -0.246 1.00 94.38 177 ALA A O 1
ATOM 1334 N N . ALA A 1 178 ? 6.782 1.850 -1.416 1.00 97.00 178 ALA A N 1
ATOM 1335 C CA . ALA A 1 178 ? 6.278 0.877 -0.454 1.00 97.00 178 ALA A CA 1
ATOM 1336 C C . ALA A 1 178 ? 6.980 1.019 0.904 1.00 97.00 178 ALA A C 1
ATOM 1338 O O . ALA A 1 178 ? 6.317 1.068 1.939 1.00 97.00 178 ALA A O 1
ATOM 1339 N N . LEU A 1 179 ? 8.311 1.147 0.906 1.00 97.00 179 LEU A N 1
ATOM 1340 C CA . LEU A 1 179 ? 9.109 1.305 2.126 1.00 97.00 179 LEU A CA 1
ATOM 1341 C C . LEU A 1 179 ? 8.798 2.618 2.859 1.00 97.00 179 LEU A C 1
ATOM 1343 O O . LEU A 1 179 ? 8.607 2.606 4.076 1.00 97.00 179 LEU A O 1
ATOM 1347 N N . TYR A 1 180 ? 8.667 3.733 2.135 1.00 95.75 180 TYR A N 1
ATOM 1348 C CA . TYR A 1 180 ? 8.229 5.001 2.730 1.00 95.75 180 TYR A CA 1
ATOM 1349 C C . TYR A 1 180 ? 6.796 4.931 3.263 1.00 95.75 180 TYR A C 1
ATOM 1351 O O . TYR A 1 180 ? 6.501 5.513 4.308 1.00 95.75 180 TYR A O 1
ATOM 1359 N N . ALA A 1 181 ? 5.903 4.206 2.586 1.00 95.75 181 ALA A N 1
ATOM 1360 C CA . ALA A 1 181 ? 4.542 3.997 3.064 1.00 95.75 181 ALA A CA 1
ATOM 1361 C C . ALA A 1 181 ? 4.512 3.189 4.366 1.00 95.75 181 ALA A C 1
ATOM 1363 O O . ALA A 1 181 ? 3.850 3.604 5.317 1.00 95.75 181 ALA A O 1
ATOM 1364 N N . VAL A 1 182 ? 5.295 2.108 4.457 1.00 97.69 182 VAL A N 1
ATOM 1365 C CA . VAL A 1 182 ? 5.471 1.345 5.703 1.00 97.69 182 VAL A CA 1
ATOM 1366 C C . VAL A 1 182 ? 5.998 2.246 6.818 1.00 97.69 182 VAL A C 1
ATOM 1368 O O . VAL A 1 182 ? 5.379 2.314 7.877 1.00 97.69 182 VAL A O 1
ATOM 1371 N N . GLN A 1 183 ? 7.091 2.981 6.584 1.00 96.25 183 GLN A N 1
ATOM 1372 C CA . GLN A 1 183 ? 7.663 3.898 7.579 1.00 96.25 183 GLN A CA 1
ATOM 1373 C C . GLN A 1 183 ? 6.622 4.909 8.069 1.00 96.25 183 GLN A C 1
ATOM 1375 O O . GLN A 1 183 ? 6.469 5.124 9.270 1.00 96.25 183 GLN A O 1
ATOM 1380 N N . GLY A 1 184 ? 5.875 5.488 7.137 1.00 93.31 184 GLY A N 1
ATOM 1381 C CA . GLY A 1 184 ? 4.789 6.406 7.414 1.00 93.31 184 GLY A CA 1
ATOM 1382 C C . GLY A 1 184 ? 3.703 5.835 8.314 1.00 93.31 184 GLY A C 1
ATOM 1383 O O . GLY A 1 184 ? 3.344 6.441 9.321 1.00 93.31 184 GLY A O 1
ATOM 1384 N N . ILE A 1 185 ? 3.203 4.647 7.973 1.00 95.94 185 ILE A N 1
ATOM 1385 C CA . ILE A 1 185 ? 2.171 3.944 8.742 1.00 95.94 185 ILE A CA 1
ATOM 1386 C C . ILE A 1 185 ? 2.675 3.609 10.150 1.00 95.94 185 ILE A C 1
ATOM 1388 O O . ILE A 1 185 ? 1.947 3.817 11.119 1.00 95.94 185 ILE A O 1
ATOM 1392 N N . LEU A 1 186 ? 3.922 3.150 10.288 1.00 94.94 186 LEU A N 1
ATOM 1393 C CA . LEU A 1 186 ? 4.521 2.852 11.592 1.00 94.94 186 LEU A CA 1
ATOM 1394 C C . LEU A 1 186 ? 4.651 4.109 12.463 1.00 94.94 186 LEU A C 1
ATOM 1396 O O . LEU A 1 186 ? 4.277 4.087 13.635 1.00 94.94 186 LEU A O 1
ATOM 1400 N N . LEU A 1 187 ? 5.118 5.225 11.894 1.00 91.94 187 LEU A N 1
ATOM 1401 C CA . LEU A 1 187 ? 5.195 6.506 12.606 1.00 91.94 187 LEU A CA 1
ATOM 1402 C C . LEU A 1 187 ? 3.806 7.009 13.018 1.00 91.94 187 LEU A C 1
ATOM 1404 O O . LEU A 1 187 ? 3.629 7.470 14.145 1.00 91.94 187 LEU A O 1
ATOM 1408 N N . ALA A 1 188 ? 2.809 6.866 12.145 1.00 89.12 188 ALA A N 1
ATOM 1409 C CA . ALA A 1 188 ? 1.418 7.197 12.446 1.00 89.12 188 ALA A CA 1
ATOM 1410 C C . ALA A 1 188 ? 0.867 6.348 13.593 1.00 89.12 188 ALA A C 1
ATOM 1412 O O . ALA A 1 188 ? 0.174 6.857 14.471 1.00 89.12 188 ALA A O 1
ATOM 1413 N N . HIS A 1 189 ? 1.189 5.055 13.596 1.00 89.19 189 HIS A N 1
ATOM 1414 C CA . HIS A 1 189 ? 0.780 4.123 14.637 1.00 89.19 189 HIS A CA 1
ATOM 1415 C C . HIS A 1 189 ? 1.386 4.497 15.998 1.00 89.19 189 HIS A C 1
ATOM 1417 O O . HIS A 1 189 ? 0.655 4.565 16.987 1.00 89.19 189 HIS A O 1
ATOM 1423 N N . ILE A 1 190 ? 2.680 4.830 16.036 1.00 87.19 190 ILE A N 1
ATOM 1424 C CA . ILE A 1 190 ? 3.373 5.312 17.245 1.00 87.19 190 ILE A CA 1
ATOM 1425 C C . ILE A 1 190 ? 2.794 6.656 17.713 1.00 87.19 190 ILE A C 1
ATOM 1427 O O . ILE A 1 190 ? 2.527 6.854 18.898 1.00 87.19 190 ILE A O 1
ATOM 1431 N N . SER A 1 191 ? 2.550 7.588 16.792 1.00 82.94 191 SER A N 1
ATOM 1432 C CA . SER A 1 191 ? 1.931 8.875 17.127 1.00 82.94 191 SER A CA 1
ATOM 1433 C C . SER A 1 191 ? 0.524 8.683 17.700 1.00 82.94 191 SER A C 1
ATOM 1435 O O . SER A 1 191 ? 0.165 9.297 18.707 1.00 82.94 191 SER A O 1
ATOM 1437 N N . ARG A 1 192 ? -0.258 7.758 17.135 1.00 82.00 192 ARG A N 1
ATOM 1438 C CA . ARG A 1 192 ? -1.596 7.405 17.619 1.00 82.00 192 ARG A CA 1
ATOM 1439 C C . ARG A 1 192 ? -1.575 6.795 19.017 1.00 82.00 192 ARG A C 1
ATOM 1441 O O . ARG A 1 192 ? -2.488 7.072 19.793 1.00 82.00 192 ARG A O 1
ATOM 1448 N N . SER A 1 193 ? -0.561 5.998 19.367 1.00 77.06 193 SER A N 1
ATOM 1449 C CA . SER A 1 193 ? -0.430 5.461 20.730 1.00 77.06 193 SER A CA 1
ATOM 1450 C C . SER A 1 193 ? -0.100 6.539 21.767 1.00 77.06 193 SER A C 1
ATOM 1452 O O . SER A 1 193 ? -0.371 6.339 22.945 1.00 77.06 193 SER A O 1
ATOM 1454 N N . GLN A 1 194 ? 0.447 7.681 21.340 1.00 78.31 194 GLN A N 1
ATOM 1455 C CA . GLN A 1 194 ? 0.764 8.816 22.214 1.00 78.31 194 GLN A CA 1
ATOM 1456 C C . GLN A 1 194 ? -0.379 9.839 22.303 1.00 78.31 194 GLN A C 1
ATOM 1458 O O . GLN A 1 194 ? -0.632 10.387 23.370 1.00 78.31 194 GLN A O 1
ATOM 1463 N N . THR A 1 195 ? -1.067 10.105 21.190 1.00 73.56 195 THR A N 1
ATOM 1464 C CA . THR A 1 195 ? -2.052 11.199 21.074 1.00 73.56 195 THR A CA 1
ATOM 1465 C C . THR A 1 195 ? -3.505 10.736 21.137 1.00 73.56 195 THR A C 1
ATOM 1467 O O . THR A 1 195 ? -4.406 11.546 21.340 1.00 73.56 195 THR A O 1
ATOM 1470 N N . GLY A 1 196 ? -3.766 9.447 20.913 1.00 63.84 196 GLY A N 1
ATOM 1471 C CA . GLY A 1 196 ? -5.120 8.918 20.764 1.00 63.84 196 GLY A CA 1
ATOM 1472 C C . GLY A 1 196 ? -5.786 9.225 19.412 1.00 63.84 196 GLY A C 1
ATOM 1473 O O . GLY A 1 196 ? -6.881 8.715 19.175 1.00 63.84 196 GLY A O 1
ATOM 1474 N N . GLN A 1 197 ? -5.139 9.975 18.512 1.00 58.09 197 GLN A N 1
ATOM 1475 C CA . GLN A 1 197 ? -5.646 10.307 17.174 1.00 58.09 197 GLN A CA 1
ATOM 1476 C C . GLN A 1 197 ? -4.771 9.677 16.082 1.00 58.09 197 GLN A C 1
ATOM 1478 O O . GLN A 1 197 ? -3.551 9.626 16.206 1.00 58.09 197 GLN A O 1
ATOM 1483 N N . GLY A 1 198 ? -5.379 9.165 15.010 1.00 54.66 198 GLY A N 1
ATOM 1484 C CA . GLY A 1 198 ? -4.640 8.635 13.862 1.00 54.66 198 GLY A CA 1
ATOM 1485 C C . GLY A 1 198 ? -4.471 9.709 12.793 1.00 54.66 198 GLY A C 1
ATOM 1486 O O . GLY A 1 198 ? -5.463 10.216 12.282 1.00 54.66 198 GLY A O 1
ATOM 1487 N N . SER A 1 199 ? -3.241 10.058 12.404 1.00 53.91 199 SER A N 1
ATOM 1488 C CA . SER A 1 199 ? -3.037 10.698 11.098 1.00 53.91 199 SER A CA 1
ATOM 1489 C C . SER A 1 199 ? -1.622 10.507 10.564 1.00 53.91 199 SER A C 1
ATOM 1491 O O . SER A 1 199 ? -0.655 10.896 11.216 1.00 53.91 199 SER A O 1
ATOM 1493 N N . PHE A 1 200 ? -1.520 9.989 9.341 1.00 49.19 200 PHE A N 1
ATOM 1494 C CA . PHE A 1 200 ? -0.370 10.192 8.466 1.00 49.19 200 PHE A CA 1
ATOM 1495 C C . PHE A 1 200 ? -0.801 9.996 7.014 1.00 49.19 200 PHE A C 1
ATOM 1497 O O . PHE A 1 200 ? -1.397 8.978 6.684 1.00 49.19 200 PHE A O 1
ATOM 1504 N N . SER A 1 201 ? -0.487 10.969 6.160 1.00 46.84 201 SER A N 1
ATOM 1505 C CA . SER A 1 201 ? -0.636 10.893 4.707 1.00 46.84 201 SER A CA 1
ATOM 1506 C C . SER A 1 201 ? 0.759 11.005 4.111 1.00 46.84 201 SER A C 1
ATOM 1508 O O . SER A 1 201 ? 1.457 11.980 4.371 1.00 46.84 201 SER A O 1
ATOM 1510 N N . THR A 1 202 ? 1.163 10.031 3.306 1.00 44.53 202 THR A N 1
ATOM 1511 C CA . THR A 1 202 ? 2.411 10.076 2.539 1.00 44.53 202 THR A CA 1
ATOM 1512 C C . THR A 1 202 ? 2.061 10.479 1.112 1.00 44.53 202 THR A C 1
ATOM 1514 O O . THR A 1 202 ? 1.157 9.921 0.501 1.00 44.53 202 THR A O 1
ATOM 1517 N N . SER A 1 203 ? 2.726 11.508 0.600 1.00 37.28 203 SER A N 1
ATOM 1518 C CA . SER A 1 203 ? 2.772 11.824 -0.824 1.00 37.28 203 SER A CA 1
ATOM 1519 C C . SER A 1 203 ? 4.183 11.510 -1.301 1.00 37.28 203 SER A C 1
ATOM 1521 O O . SER A 1 203 ? 5.147 11.971 -0.685 1.00 37.28 203 SER A O 1
ATOM 1523 N N . ARG A 1 204 ? 4.314 10.744 -2.392 1.00 39.75 204 ARG A N 1
ATOM 1524 C CA . ARG A 1 204 ? 5.587 10.609 -3.112 1.00 39.75 204 ARG A CA 1
ATOM 1525 C C . ARG A 1 204 ? 6.139 11.993 -3.463 1.00 39.75 204 ARG A C 1
ATOM 1527 O O . ARG A 1 204 ? 5.368 12.933 -3.639 1.00 39.75 204 ARG A O 1
ATOM 1534 N N . PHE A 1 205 ? 7.469 12.061 -3.563 1.00 34.81 205 PHE A N 1
ATOM 1535 C CA . PHE A 1 205 ? 8.261 13.082 -4.251 1.00 34.81 205 PHE A CA 1
ATOM 1536 C C . PHE A 1 205 ? 7.427 14.173 -4.942 1.00 34.81 205 PHE A C 1
ATOM 1538 O O . PHE A 1 205 ? 6.979 14.015 -6.077 1.00 34.81 205 PHE A O 1
ATOM 1545 N N . SER A 1 206 ? 7.280 15.320 -4.278 1.00 30.94 206 SER A N 1
ATOM 1546 C CA . SER A 1 206 ? 7.019 16.566 -4.990 1.00 30.94 206 SER A CA 1
ATOM 1547 C C . SER A 1 206 ? 8.300 16.913 -5.747 1.00 30.94 206 SER A C 1
ATOM 1549 O O . SER A 1 206 ? 9.155 17.618 -5.215 1.00 30.94 206 SER A O 1
ATOM 1551 N N . ILE A 1 207 ? 8.468 16.392 -6.965 1.00 33.34 207 ILE A N 1
ATOM 1552 C CA . ILE A 1 207 ? 9.448 16.956 -7.897 1.00 33.34 207 ILE A CA 1
ATOM 1553 C C . ILE A 1 207 ? 8.908 18.360 -8.221 1.00 33.34 207 ILE A C 1
ATOM 1555 O O . ILE A 1 207 ? 7.804 18.446 -8.784 1.00 33.34 207 ILE A O 1
ATOM 1559 N N . PRO A 1 208 ? 9.600 19.446 -7.818 1.00 25.84 208 PRO A N 1
ATOM 1560 C CA . PRO A 1 208 ? 9.166 20.796 -8.151 1.00 25.84 208 PRO A CA 1
ATOM 1561 C C . PRO A 1 208 ? 8.962 20.900 -9.669 1.00 25.84 208 PRO A C 1
ATOM 1563 O O . PRO A 1 208 ? 9.603 20.157 -10.417 1.00 25.84 208 PRO A O 1
ATOM 1566 N N . PRO A 1 209 ? 8.041 21.755 -10.148 1.00 28.48 209 PRO A N 1
ATOM 1567 C CA . PRO A 1 209 ? 7.947 22.011 -11.578 1.00 28.48 209 PRO A CA 1
ATOM 1568 C C . PRO A 1 209 ? 9.345 22.386 -12.085 1.00 28.48 209 PRO A C 1
ATOM 1570 O O . PRO A 1 209 ? 9.980 23.281 -11.525 1.00 28.48 209 PRO A O 1
ATOM 1573 N N . PHE A 1 210 ? 9.847 21.657 -13.085 1.00 27.11 210 PHE A N 1
ATOM 1574 C CA . PHE A 1 210 ? 10.999 22.139 -13.836 1.00 27.11 210 PHE A CA 1
ATOM 1575 C C . PHE A 1 210 ? 10.581 23.455 -14.518 1.00 27.11 210 PHE A C 1
ATOM 1577 O O . PHE A 1 210 ? 9.428 23.543 -14.956 1.00 27.11 210 PHE A O 1
ATOM 1584 N N . PRO A 1 211 ? 11.450 24.481 -14.530 1.00 37.59 211 PRO A N 1
ATOM 1585 C CA . PRO A 1 211 ? 11.203 25.707 -15.282 1.00 37.59 211 PRO A CA 1
ATOM 1586 C C . PRO A 1 211 ? 11.038 25.437 -16.782 1.00 37.59 211 PRO A C 1
ATOM 1588 O O . PRO A 1 211 ? 11.633 24.452 -17.280 1.00 37.59 211 PRO A O 1
#

Solvent-accessible surface area (backbone atoms only — not comparable to full-atom values): 11510 Å² total; per-residue (Å²): 135,83,78,70,78,80,72,76,46,91,31,56,88,40,32,32,39,32,56,32,50,76,50,29,40,26,40,22,53,24,53,44,18,75,37,36,21,48,29,40,33,53,24,46,68,88,73,43,44,69,31,59,79,32,73,61,68,58,98,89,38,20,50,53,34,58,74,34,48,53,68,52,47,80,46,66,46,48,62,85,42,70,67,36,41,54,54,46,53,55,49,51,59,70,32,43,31,39,38,34,44,58,65,70,65,48,51,37,77,59,66,62,23,70,68,59,45,36,73,66,24,58,52,32,28,54,37,51,50,42,50,37,15,85,55,74,95,52,23,86,51,88,52,48,43,72,58,50,35,54,76,72,45,53,12,69,80,27,74,47,91,91,74,40,65,29,79,70,98,55,62,56,60,28,54,51,50,11,54,53,48,42,53,45,52,53,52,21,51,56,47,21,76,74,69,71,44,28,65,42,75,58,58,40,68,80,74,70,84,77,132

Sequence (211 aa):
MTQSPTAALPLTGLRVLDFTRVLAGPMCTMLLGDMGAEIIKIEDPADGDDTRGWGPFVGGWSTYFLSVNRNKKSVAIDLKSVDGRALLDDLVRSADVLVENFRPGTLERLGFGRDRVRAMNERLIYCSISGYGATGPRRDLPGYDMVIQGESGLMDVTGFPETGPTKVGVAITDCIAALYAVQGILLAHISRSQTGQGSFSTSRFSIPPFP

pLDDT: mean 88.28, std 16.38, range [25.84, 98.81]